Protein AF-A0A2N1PBT3-F1 (afdb_monomer_lite)

pLDDT: mean 85.85, std 14.21, range [45.34, 98.38]

Sequence (215 aa):
MNSDVFMGRFLRSISDGDLFKKVFAIILRVAAIIVALGGLYLWIRLWGTVFDLGGFFAVVGGIIFQIILIITIAMVTHVVWLRAETVAGLPQADFTVIPIASILLKLTGEVYVSLFVPLSIAGGVGIWFGGGNFMYYVTRYVDFLPRLPLDFLRGGGGTFLGGLFFIVGGIVTAFLSLVFFYLLAEILVVTVDIARNLKITREVAEGYKKPGAAV

Foldseek 3Di:
DPPPVPVVVVVVCVQQLLVVLLVLLVVLLVVLVCLLVVLVVVLVVCLVVLVVLDDDLLNVLSVLLSVLSNQLSVQLSVLSNVLSVVSNPDDGDPDSVLLNVLSVLLNQLSNLLSNLQSNLLSLLSSLQRSFQSSLVVVCVVCVVPPDDPVCLCSAPGSDNRRSVSVNVSSNVVSVVSNVVSNVVSVVSVVVVVVVVVVVVVVVVVVVVPDPPPPD

Radius of gyration: 25.13 Å; chains: 1; bounding box: 76×26×77 Å

Secondary structure (DSSP, 8-state):
--THHHHHHHHHHHHTSHHHHHHHHHHHHHHHHHHHHHHHHHHHHHHHHHHHT-SHHHHHHHHHHHHHHHHHHHHHHHHHHHHHHHHHTPPP-S-SHHHHHHHHHHHHHHHHHHHHHHHHHHHHHHHHHHHHHHHHHHHHHHTTS---S-GGGG-SSSSHHHHHHHHHHHHHHHHHHHHHHHHHHHHHHHHHHHHHHHHHHHHHHHHT--S----

Structure (mmCIF,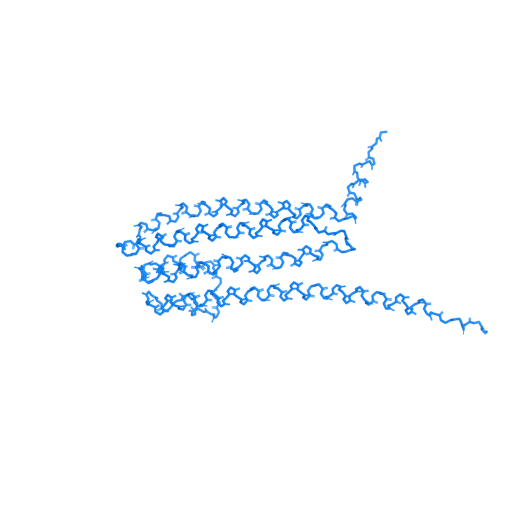 N/CA/C/O backbone):
data_AF-A0A2N1PBT3-F1
#
_entry.id   AF-A0A2N1PBT3-F1
#
loop_
_atom_site.group_PDB
_atom_site.id
_atom_site.type_symbol
_atom_site.label_atom_id
_atom_site.label_alt_id
_atom_site.label_comp_id
_atom_site.label_asym_id
_atom_site.label_entity_id
_atom_site.label_seq_id
_atom_site.pdbx_PDB_ins_code
_atom_site.Cartn_x
_atom_site.Cartn_y
_atom_site.Cartn_z
_atom_site.occupancy
_atom_site.B_iso_or_equiv
_atom_site.auth_seq_id
_atom_site.auth_comp_id
_atom_site.auth_asym_id
_atom_site.auth_atom_id
_atom_site.pdbx_PDB_model_num
ATOM 1 N N . MET A 1 1 ? 3.308 -1.933 51.603 1.00 45.34 1 MET A N 1
ATOM 2 C CA . MET A 1 1 ? 4.112 -2.196 50.388 1.00 45.34 1 MET A CA 1
ATOM 3 C C . MET A 1 1 ? 3.142 -2.325 49.226 1.00 45.34 1 MET A C 1
ATOM 5 O O . MET A 1 1 ? 2.298 -3.203 49.252 1.00 45.34 1 MET A O 1
ATOM 9 N N . ASN A 1 2 ? 3.191 -1.371 48.295 1.00 47.41 2 ASN A N 1
ATOM 10 C CA . ASN A 1 2 ? 2.162 -1.085 47.289 1.00 47.41 2 ASN A CA 1
ATOM 11 C C . ASN A 1 2 ? 2.352 -1.907 45.997 1.00 47.41 2 ASN A C 1
ATOM 13 O O . ASN A 1 2 ? 2.677 -1.340 44.954 1.00 47.41 2 ASN A O 1
ATOM 17 N N . SER A 1 3 ? 2.166 -3.227 46.042 1.00 51.25 3 SER A N 1
ATOM 18 C CA . SER A 1 3 ? 2.174 -4.075 44.833 1.00 51.25 3 SER A CA 1
ATOM 19 C C . SER A 1 3 ? 0.885 -3.972 44.002 1.00 51.25 3 SER A C 1
ATOM 21 O O . SER A 1 3 ? 0.890 -4.306 42.819 1.00 51.25 3 SER A O 1
ATOM 23 N N . ASP A 1 4 ? -0.190 -3.419 44.568 1.00 54.72 4 ASP A N 1
ATOM 24 C CA . ASP A 1 4 ? -1.509 -3.348 43.913 1.00 54.72 4 ASP A CA 1
ATOM 25 C C . ASP A 1 4 ? -1.650 -2.177 42.924 1.00 54.72 4 ASP A C 1
ATOM 27 O O . ASP A 1 4 ? -2.613 -2.090 42.159 1.00 54.72 4 ASP A O 1
ATOM 31 N N . VAL A 1 5 ? -0.674 -1.264 42.891 1.00 62.47 5 VAL A N 1
ATOM 32 C CA . VAL A 1 5 ? -0.769 -0.032 42.091 1.00 62.47 5 VAL A CA 1
ATOM 33 C C . VAL A 1 5 ? -0.458 -0.282 40.614 1.00 62.47 5 VAL A C 1
ATOM 35 O O . VAL A 1 5 ? -1.064 0.352 39.751 1.00 62.47 5 VAL A O 1
ATOM 38 N N . PHE A 1 6 ? 0.453 -1.207 40.297 1.00 68.19 6 PHE A N 1
ATOM 39 C CA . PHE A 1 6 ? 0.827 -1.478 38.906 1.00 68.19 6 PHE A CA 1
ATOM 40 C C . PHE A 1 6 ? -0.257 -2.282 38.184 1.00 68.19 6 PHE A C 1
ATOM 42 O O . PHE A 1 6 ? -0.756 -1.847 37.147 1.00 68.19 6 PHE A O 1
ATOM 49 N N . MET A 1 7 ? -0.688 -3.401 38.775 1.00 72.88 7 MET A N 1
ATOM 50 C CA . MET A 1 7 ? -1.701 -4.270 38.172 1.00 72.88 7 MET A CA 1
ATOM 51 C C . MET A 1 7 ? -3.075 -3.588 38.118 1.00 72.88 7 MET A C 1
ATOM 53 O O . MET A 1 7 ? -3.758 -3.675 37.104 1.00 72.88 7 MET A O 1
ATOM 57 N N . GLY A 1 8 ? -3.449 -2.814 39.147 1.00 71.50 8 GLY A N 1
ATOM 58 C CA . GLY A 1 8 ? -4.693 -2.039 39.149 1.00 71.50 8 GLY A CA 1
ATOM 59 C C . GLY A 1 8 ? -4.728 -0.926 38.093 1.00 71.50 8 GLY A C 1
ATOM 60 O O . GLY A 1 8 ? -5.754 -0.730 37.442 1.00 71.50 8 GLY A O 1
ATOM 61 N N . ARG A 1 9 ? -3.609 -0.219 37.864 1.00 69.81 9 ARG A N 1
ATOM 62 C CA . ARG A 1 9 ? -3.504 0.778 36.780 1.00 69.81 9 ARG A CA 1
ATOM 63 C C . ARG A 1 9 ? -3.483 0.124 35.402 1.00 69.81 9 ARG A C 1
ATOM 65 O O . ARG A 1 9 ? -4.127 0.636 34.494 1.00 69.81 9 ARG A O 1
ATOM 72 N N . PHE A 1 10 ? -2.788 -1.001 35.253 1.00 70.88 10 PHE A N 1
ATOM 73 C CA . PHE A 1 10 ? -2.741 -1.753 34.002 1.00 70.88 10 PHE A CA 1
ATOM 74 C C . PHE A 1 10 ? -4.128 -2.280 33.613 1.00 70.88 10 PHE A C 1
ATOM 76 O O . PHE A 1 10 ? -4.581 -2.034 32.500 1.00 70.88 10 PHE A O 1
ATOM 83 N N . LEU A 1 11 ? -4.851 -2.901 34.551 1.00 72.88 11 LEU A N 1
ATOM 84 C CA . LEU A 1 11 ? -6.206 -3.410 34.323 1.00 72.88 11 LEU A CA 1
ATOM 85 C C . LEU A 1 11 ? -7.212 -2.294 34.011 1.00 72.88 11 LEU A C 1
ATOM 87 O O . LEU A 1 11 ? -8.012 -2.450 33.092 1.00 72.88 11 LEU A O 1
ATOM 91 N N . ARG A 1 12 ? -7.145 -1.146 34.702 1.00 68.50 12 ARG A N 1
ATOM 92 C CA . ARG A 1 12 ? -7.981 0.022 34.362 1.00 68.50 12 ARG A CA 1
ATOM 93 C C . ARG A 1 12 ? -7.659 0.570 32.978 1.00 68.50 12 ARG A C 1
ATOM 95 O O . ARG A 1 12 ? -8.561 0.830 32.204 1.00 68.50 12 ARG A O 1
ATOM 102 N N . SER A 1 13 ? -6.382 0.655 32.622 1.00 64.69 13 SER A N 1
ATOM 103 C CA . SER A 1 13 ? -5.973 1.184 31.320 1.00 64.69 13 SER A CA 1
ATOM 104 C C . SER A 1 13 ? -6.274 0.215 30.154 1.00 64.69 13 SER A C 1
ATOM 106 O O . SER A 1 13 ? -6.456 0.662 29.020 1.00 64.69 13 SER A O 1
ATOM 108 N N . ILE A 1 14 ? -6.401 -1.095 30.427 1.00 71.88 14 ILE A N 1
ATOM 109 C CA . ILE A 1 14 ? -7.009 -2.080 29.509 1.00 71.88 14 ILE A CA 1
ATOM 110 C C . ILE A 1 14 ? -8.523 -1.853 29.405 1.00 71.88 14 ILE A C 1
ATOM 112 O O . ILE A 1 14 ? -9.055 -1.853 28.298 1.00 71.88 14 ILE A O 1
ATOM 116 N N . SER A 1 15 ? -9.201 -1.649 30.539 1.00 69.56 15 SER A N 1
ATOM 117 C CA . SER A 1 15 ? -10.652 -1.431 30.607 1.00 69.56 15 SER A CA 1
ATOM 118 C C . SER A 1 15 ? -11.099 -0.137 29.919 1.00 69.56 15 SER A C 1
ATOM 120 O O . SER A 1 15 ? -12.159 -0.120 29.304 1.00 69.56 15 SER A O 1
ATOM 122 N N . ASP A 1 16 ? -10.290 0.922 29.983 1.00 71.44 16 ASP A N 1
ATOM 123 C CA . ASP A 1 16 ? -10.599 2.239 29.408 1.00 71.44 16 ASP A CA 1
ATOM 124 C C . ASP A 1 16 ? -10.252 2.331 27.908 1.00 71.44 16 ASP A C 1
ATOM 126 O O . ASP A 1 16 ? -10.480 3.356 27.265 1.00 71.44 16 ASP A O 1
ATOM 130 N N . GLY A 1 17 ? -9.646 1.286 27.327 1.00 77.69 17 GLY A N 1
ATOM 131 C CA . GLY A 1 17 ? -9.277 1.239 25.906 1.00 77.69 17 GLY A CA 1
ATOM 132 C C . GLY A 1 17 ? -8.105 2.144 25.495 1.00 77.69 17 GLY A C 1
ATOM 133 O O . GLY A 1 17 ? -7.562 2.007 24.394 1.00 77.69 17 GLY A O 1
ATOM 134 N N . ASP A 1 18 ? -7.651 3.042 26.369 1.00 82.81 18 ASP A N 1
ATOM 135 C CA . ASP A 1 18 ? -6.553 3.971 26.086 1.00 82.81 18 ASP A CA 1
ATOM 136 C C . ASP A 1 18 ? -5.222 3.254 25.799 1.00 82.81 18 ASP A C 1
ATOM 138 O O . ASP A 1 18 ? -4.474 3.694 24.916 1.00 82.81 18 ASP A O 1
ATOM 142 N N . LEU A 1 19 ? -4.942 2.112 26.450 1.00 84.62 19 LEU A N 1
ATOM 143 C CA . LEU A 1 19 ? -3.767 1.300 26.099 1.00 84.62 19 LEU A CA 1
ATOM 144 C C . LEU A 1 19 ? -3.841 0.775 24.672 1.00 84.62 19 LEU A C 1
ATOM 146 O O . LEU A 1 19 ? -2.842 0.841 23.958 1.00 84.62 19 LEU A O 1
ATOM 150 N N . PHE A 1 20 ? -5.003 0.284 24.237 1.00 86.62 20 PHE A N 1
ATOM 151 C CA . PHE A 1 20 ? -5.156 -0.267 22.893 1.00 86.62 20 PHE A CA 1
ATOM 152 C C . PHE A 1 20 ? -4.886 0.800 21.834 1.00 86.62 20 PHE A C 1
ATOM 154 O O . PHE A 1 20 ? -4.046 0.585 20.961 1.00 86.62 20 PHE A O 1
ATOM 161 N N . LYS A 1 21 ? -5.502 1.983 21.955 1.00 90.31 21 LYS A N 1
ATOM 162 C CA . LYS A 1 21 ? -5.259 3.106 21.031 1.00 90.31 21 LYS A CA 1
ATOM 163 C C . LYS A 1 21 ? -3.774 3.459 20.955 1.00 90.31 21 LYS A C 1
ATOM 165 O O . LYS A 1 21 ? -3.215 3.573 19.865 1.00 90.31 21 LYS A O 1
ATOM 170 N N . LYS A 1 22 ? -3.112 3.576 22.111 1.00 90.50 22 LYS A N 1
ATOM 171 C CA . LYS A 1 22 ? -1.694 3.944 22.184 1.00 90.50 22 LYS A CA 1
ATOM 172 C C . LYS A 1 22 ? -0.784 2.881 21.570 1.00 90.50 22 LYS A C 1
ATOM 174 O O . LYS A 1 22 ? 0.114 3.225 20.807 1.00 90.50 22 LYS A O 1
ATOM 179 N N . VAL A 1 23 ? -1.022 1.605 21.872 1.00 92.25 23 VAL A N 1
ATOM 180 C CA . VAL A 1 23 ? -0.236 0.487 21.332 1.00 92.25 23 VAL A CA 1
ATOM 181 C C . VAL A 1 23 ? -0.400 0.396 19.816 1.00 92.25 23 VAL A C 1
ATOM 183 O O . VAL A 1 23 ? 0.605 0.369 19.109 1.00 92.25 23 VAL A O 1
ATOM 186 N N . PHE A 1 24 ? -1.630 0.435 19.294 1.00 93.31 24 PHE A N 1
ATOM 187 C CA . PHE A 1 24 ? -1.867 0.388 17.847 1.00 93.31 24 PHE A CA 1
ATOM 188 C C . PHE A 1 24 ? -1.287 1.606 17.117 1.00 93.31 24 PHE A C 1
ATOM 190 O O . PHE A 1 24 ? -0.671 1.443 16.064 1.00 93.31 24 PHE A O 1
ATOM 197 N N . ALA A 1 25 ? -1.398 2.809 17.687 1.00 95.12 25 ALA A N 1
ATOM 198 C CA . ALA A 1 25 ? -0.764 3.998 17.122 1.00 95.12 25 ALA A CA 1
ATOM 199 C C . ALA A 1 25 ? 0.771 3.871 17.073 1.00 95.12 25 ALA A C 1
ATOM 201 O O . ALA A 1 25 ? 1.387 4.244 16.076 1.00 95.12 25 ALA A O 1
ATOM 202 N N . ILE A 1 26 ? 1.402 3.313 18.115 1.00 96.94 26 ILE A N 1
ATOM 203 C CA . ILE A 1 26 ? 2.851 3.051 18.124 1.00 96.94 26 ILE A CA 1
ATOM 204 C C . ILE A 1 26 ? 3.220 2.019 17.055 1.00 96.94 26 ILE A C 1
ATOM 206 O O . ILE A 1 26 ? 4.155 2.261 16.294 1.00 96.94 26 ILE A O 1
ATOM 210 N N . ILE A 1 27 ? 2.480 0.911 16.956 1.00 96.75 27 ILE A N 1
ATOM 211 C CA . ILE A 1 27 ? 2.714 -0.123 15.937 1.00 96.75 27 ILE A CA 1
ATOM 212 C C . ILE A 1 27 ? 2.645 0.487 14.532 1.00 96.75 27 ILE A C 1
ATOM 214 O O . ILE A 1 27 ? 3.546 0.255 13.731 1.00 96.75 27 ILE A O 1
ATOM 218 N N . LEU A 1 28 ? 1.635 1.314 14.245 1.00 97.19 28 LEU A N 1
ATOM 219 C CA . LEU A 1 28 ? 1.501 1.979 12.946 1.00 97.19 28 LEU A CA 1
ATOM 220 C C . LEU A 1 28 ? 2.639 2.971 12.669 1.00 97.19 28 LEU A C 1
ATOM 222 O O . LEU A 1 28 ? 3.156 3.002 11.556 1.00 97.19 28 LEU A O 1
ATOM 226 N N . ARG A 1 29 ? 3.096 3.739 13.666 1.00 97.88 29 ARG A N 1
ATOM 227 C CA . ARG A 1 29 ? 4.268 4.625 13.508 1.00 97.88 29 ARG A CA 1
ATOM 228 C C . ARG A 1 29 ? 5.541 3.841 13.210 1.00 97.88 29 ARG A C 1
ATOM 230 O O . ARG A 1 29 ? 6.297 4.220 12.320 1.00 97.88 29 ARG A O 1
ATOM 237 N N . VAL A 1 30 ? 5.767 2.738 13.925 1.00 98.06 30 VAL A N 1
ATOM 238 C CA . VAL A 1 30 ? 6.905 1.844 13.670 1.00 98.06 30 VAL A CA 1
ATOM 239 C C . VAL A 1 30 ? 6.798 1.241 12.269 1.00 98.06 30 VAL A C 1
ATOM 241 O O . VAL A 1 30 ? 7.784 1.243 11.537 1.00 98.06 30 VAL A O 1
ATOM 244 N N . ALA A 1 31 ? 5.606 0.804 11.856 1.00 96.94 31 ALA A N 1
ATOM 245 C CA . ALA A 1 31 ? 5.365 0.307 10.506 1.00 96.94 31 ALA A CA 1
ATOM 246 C C . ALA A 1 31 ? 5.674 1.372 9.440 1.00 96.94 31 ALA A C 1
ATOM 248 O O . ALA A 1 31 ? 6.360 1.061 8.471 1.00 96.94 31 ALA A O 1
ATOM 249 N N . ALA A 1 32 ? 5.260 2.629 9.635 1.00 97.62 32 ALA A N 1
ATOM 250 C CA . ALA A 1 32 ? 5.586 3.728 8.724 1.00 97.62 32 ALA A CA 1
ATOM 251 C C . ALA A 1 32 ? 7.105 3.945 8.601 1.00 97.62 32 ALA A C 1
ATOM 253 O O . ALA A 1 32 ? 7.618 4.079 7.493 1.00 97.62 32 ALA A O 1
ATOM 254 N N . ILE A 1 33 ? 7.840 3.915 9.719 1.00 98.31 33 ILE A N 1
ATOM 255 C CA . ILE A 1 33 ? 9.309 4.036 9.716 1.00 98.31 33 ILE A CA 1
ATOM 256 C C . ILE A 1 33 ? 9.951 2.863 8.963 1.00 98.31 33 ILE A C 1
ATOM 258 O O . ILE A 1 33 ? 10.840 3.075 8.139 1.00 98.31 33 ILE A O 1
ATOM 262 N N . ILE A 1 34 ? 9.491 1.632 9.207 1.00 98.19 34 ILE A N 1
ATOM 263 C CA . ILE A 1 34 ? 9.985 0.436 8.508 1.00 98.19 34 ILE A CA 1
ATOM 264 C C . ILE A 1 34 ? 9.715 0.541 7.005 1.00 98.19 34 ILE A C 1
ATOM 266 O O . ILE A 1 34 ? 10.608 0.251 6.212 1.00 98.19 34 ILE A O 1
ATOM 270 N N . VAL A 1 35 ? 8.521 0.982 6.604 1.00 96.38 35 VAL A N 1
ATOM 271 C CA . VAL A 1 35 ? 8.166 1.191 5.193 1.00 96.38 35 VAL A CA 1
ATOM 272 C C . VAL A 1 35 ? 9.053 2.259 4.556 1.00 96.38 35 VAL A C 1
ATOM 274 O O . VAL A 1 35 ? 9.546 2.042 3.451 1.00 96.38 35 VAL A O 1
ATOM 277 N N . ALA A 1 36 ? 9.323 3.367 5.248 1.00 98.12 36 ALA A N 1
ATOM 278 C CA . ALA A 1 36 ? 10.200 4.420 4.745 1.00 98.12 36 ALA A CA 1
ATOM 279 C C . ALA A 1 36 ? 11.638 3.920 4.540 1.00 98.12 36 ALA A C 1
ATOM 281 O O . ALA A 1 36 ? 12.209 4.092 3.463 1.00 98.12 36 ALA A O 1
ATOM 282 N N . LEU A 1 37 ? 12.217 3.261 5.551 1.00 98.25 37 LEU A N 1
ATOM 283 C CA . LEU A 1 37 ? 13.585 2.738 5.490 1.00 98.25 37 LEU A CA 1
ATOM 284 C C . LEU A 1 37 ? 13.717 1.594 4.477 1.00 98.25 37 LEU A C 1
ATOM 286 O O . LEU A 1 37 ? 14.651 1.582 3.675 1.00 98.25 37 LEU A O 1
ATOM 290 N N . GLY A 1 38 ? 12.773 0.652 4.483 1.00 96.19 38 GLY A N 1
ATOM 291 C CA . GLY A 1 38 ? 12.731 -0.462 3.536 1.00 96.19 38 GLY A CA 1
ATOM 292 C C . GLY A 1 38 ? 12.508 0.009 2.099 1.00 96.19 38 GLY A C 1
ATOM 293 O O . GLY A 1 38 ? 13.177 -0.470 1.183 1.00 96.19 38 GLY A O 1
ATOM 294 N N . GLY A 1 39 ? 11.631 0.995 1.905 1.00 95.31 39 GLY A N 1
ATOM 295 C CA . GLY A 1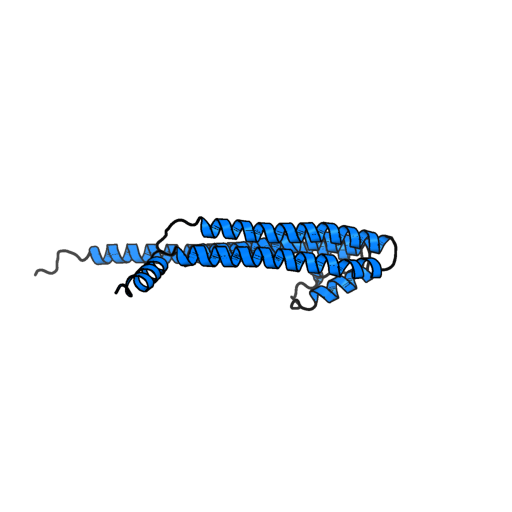 39 ? 11.404 1.650 0.621 1.00 95.31 39 GLY A CA 1
ATOM 296 C C . GLY A 1 39 ? 12.654 2.364 0.117 1.00 95.31 39 GLY A C 1
ATOM 297 O O . GLY A 1 39 ? 13.039 2.171 -1.033 1.00 95.31 39 GLY A O 1
ATOM 298 N N . LEU A 1 40 ? 13.342 3.122 0.974 1.00 97.69 40 LEU A N 1
ATOM 299 C CA . LEU A 1 40 ? 14.586 3.801 0.608 1.00 97.69 40 LEU A CA 1
ATOM 300 C C . LEU A 1 40 ? 15.696 2.806 0.242 1.00 97.69 40 LEU A C 1
ATOM 302 O O . LEU A 1 40 ? 16.387 2.994 -0.758 1.00 97.69 40 LEU A O 1
ATOM 306 N N . TYR A 1 41 ? 15.835 1.720 1.005 1.00 96.75 41 TYR A N 1
ATOM 307 C CA . TYR A 1 41 ? 16.756 0.633 0.672 1.00 96.75 41 TYR A CA 1
ATOM 308 C C . TYR A 1 41 ? 16.444 0.026 -0.706 1.00 96.75 41 TYR A C 1
ATOM 310 O O . TYR A 1 41 ? 17.351 -0.152 -1.523 1.00 96.75 41 TYR A O 1
ATOM 318 N N . LEU A 1 42 ? 15.165 -0.251 -0.990 1.00 92.62 42 LEU A N 1
ATOM 319 C CA . LEU A 1 42 ? 14.725 -0.766 -2.287 1.00 92.62 42 LEU A CA 1
ATOM 320 C C . LEU A 1 42 ? 15.022 0.228 -3.419 1.00 92.62 42 LEU A C 1
ATOM 322 O O . LEU A 1 42 ? 15.548 -0.173 -4.454 1.00 92.62 42 LEU A O 1
ATOM 326 N N . TRP A 1 43 ? 14.734 1.512 -3.209 1.00 95.56 43 TRP A N 1
ATOM 327 C CA . TRP A 1 43 ? 15.000 2.586 -4.165 1.00 95.56 43 TRP A CA 1
ATOM 328 C C . TRP A 1 43 ? 16.489 2.660 -4.533 1.00 95.56 43 TRP A C 1
ATOM 330 O O . TRP A 1 43 ? 16.830 2.613 -5.714 1.00 95.56 43 TRP A O 1
ATOM 340 N N . ILE A 1 44 ? 17.388 2.648 -3.538 1.00 96.50 44 ILE A N 1
ATOM 341 C CA . ILE A 1 44 ? 18.845 2.616 -3.764 1.00 96.50 44 ILE A CA 1
ATOM 342 C C . ILE A 1 44 ? 19.241 1.367 -4.559 1.00 96.50 44 ILE A C 1
ATOM 344 O O . ILE A 1 44 ? 19.990 1.456 -5.532 1.00 96.50 44 ILE A O 1
ATOM 348 N N . ARG A 1 45 ? 18.724 0.196 -4.172 1.00 94.06 45 ARG A N 1
ATOM 349 C CA . ARG A 1 45 ? 19.072 -1.081 -4.808 1.00 94.06 45 ARG A CA 1
ATOM 350 C C . ARG A 1 45 ? 18.648 -1.144 -6.278 1.00 94.06 45 ARG A C 1
ATOM 352 O O . ARG A 1 45 ? 19.363 -1.727 -7.090 1.00 94.06 45 ARG A O 1
ATOM 359 N N . LEU A 1 46 ? 17.504 -0.559 -6.623 1.00 92.06 46 LEU A N 1
ATOM 360 C CA . LEU A 1 46 ? 16.950 -0.617 -7.977 1.00 92.06 46 LEU A CA 1
ATOM 361 C C . LEU A 1 46 ? 17.696 0.269 -8.987 1.00 92.06 46 LEU A C 1
ATOM 363 O O . LEU A 1 46 ? 17.510 0.085 -10.188 1.00 92.06 46 LEU A O 1
ATOM 367 N N . TRP A 1 47 ? 18.571 1.182 -8.551 1.00 94.44 47 TRP A N 1
ATOM 368 C CA . TRP A 1 47 ? 19.424 1.940 -9.476 1.00 94.44 47 TRP A CA 1
ATOM 369 C C . TRP A 1 47 ? 20.358 1.045 -10.293 1.00 94.44 47 TRP A C 1
ATOM 371 O O . TRP A 1 47 ? 20.560 1.317 -11.473 1.00 94.44 47 TRP A O 1
ATOM 381 N N . GLY A 1 48 ? 20.862 -0.053 -9.714 1.00 91.94 48 GLY A N 1
ATOM 382 C CA . GLY A 1 48 ? 21.654 -1.034 -10.467 1.00 91.94 48 GLY A CA 1
ATOM 383 C C . GLY A 1 48 ? 20.869 -1.591 -11.656 1.00 91.94 48 GLY A C 1
ATOM 384 O O . GLY A 1 48 ? 21.337 -1.557 -12.787 1.00 91.94 48 GLY A O 1
ATOM 385 N N . THR A 1 49 ? 19.607 -1.962 -11.422 1.00 90.06 49 THR A N 1
ATOM 386 C CA . THR A 1 49 ? 18.705 -2.436 -12.478 1.00 90.06 49 THR A CA 1
ATOM 387 C C . THR A 1 49 ? 18.468 -1.389 -13.562 1.00 90.06 49 THR A C 1
ATOM 389 O O . THR A 1 49 ? 18.425 -1.742 -14.733 1.00 90.06 49 THR A O 1
ATOM 392 N N . VAL A 1 50 ? 18.333 -0.109 -13.199 1.00 91.75 50 VAL A N 1
ATOM 393 C CA . VAL A 1 50 ? 18.111 0.975 -14.172 1.00 91.75 50 VAL A CA 1
ATOM 394 C C . VAL A 1 50 ? 19.278 1.099 -15.148 1.00 91.75 50 VAL A C 1
ATOM 396 O O . VAL A 1 50 ? 19.048 1.258 -16.346 1.00 91.75 50 VAL A O 1
ATOM 399 N N . PHE A 1 51 ? 20.516 1.005 -14.661 1.00 91.25 51 PHE A N 1
ATOM 400 C CA . PHE A 1 51 ? 21.699 1.084 -15.519 1.00 91.25 51 PHE A CA 1
ATOM 401 C C . PHE A 1 51 ? 21.933 -0.201 -16.329 1.00 91.25 51 PHE A C 1
ATOM 403 O O . PHE A 1 51 ? 22.450 -0.124 -17.443 1.00 91.25 51 PHE A O 1
ATOM 410 N N . ASP A 1 52 ? 21.463 -1.347 -15.831 1.00 90.75 52 ASP A N 1
ATOM 411 C CA . ASP A 1 52 ? 21.543 -2.642 -16.520 1.00 90.75 52 ASP A CA 1
ATOM 412 C C . ASP A 1 52 ? 20.509 -2.815 -17.651 1.00 90.75 52 ASP A C 1
ATOM 414 O O . ASP A 1 52 ? 20.635 -3.737 -18.457 1.00 90.75 52 ASP A O 1
ATOM 418 N N . LEU A 1 53 ? 19.490 -1.946 -17.754 1.00 87.00 53 LEU A N 1
ATOM 419 C CA . LEU A 1 53 ? 18.416 -2.068 -18.758 1.00 87.00 53 LEU A CA 1
ATOM 420 C C . LEU A 1 53 ? 18.916 -2.051 -20.213 1.00 87.00 53 LEU A C 1
ATOM 422 O O . LEU A 1 53 ? 18.259 -2.623 -21.088 1.00 87.00 53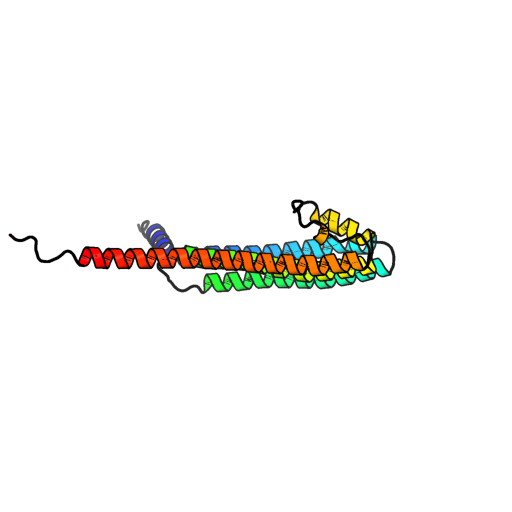 LEU A O 1
ATOM 426 N N . GLY A 1 54 ? 20.061 -1.407 -20.460 1.00 83.50 54 GLY A N 1
ATOM 427 C CA . GLY A 1 54 ? 20.675 -1.283 -21.779 1.00 83.50 54 GLY A CA 1
ATOM 428 C C . GLY A 1 54 ? 19.913 -0.335 -22.714 1.00 83.50 54 GLY A C 1
ATOM 429 O O . GLY A 1 54 ? 18.722 -0.484 -22.970 1.00 83.50 54 GLY A O 1
ATOM 430 N N . GLY A 1 55 ? 20.623 0.642 -23.280 1.00 89.44 55 GLY A N 1
ATOM 431 C CA . GLY A 1 55 ? 20.059 1.605 -24.228 1.00 89.44 55 GLY A CA 1
ATOM 432 C C . GLY A 1 55 ? 19.530 2.886 -23.576 1.00 89.44 55 GLY A C 1
ATOM 433 O O . GLY A 1 55 ? 18.947 2.881 -22.495 1.00 89.44 55 GLY A O 1
ATOM 434 N N . PHE A 1 56 ? 19.736 4.010 -24.269 1.00 91.62 56 PHE A N 1
ATOM 435 C CA . PHE A 1 56 ? 19.440 5.350 -23.754 1.00 91.62 56 PHE A CA 1
ATOM 436 C C . PHE A 1 56 ? 17.980 5.511 -23.305 1.00 91.62 56 PHE A C 1
ATOM 438 O O . PHE A 1 56 ? 17.724 5.937 -22.182 1.00 91.62 56 PHE A O 1
ATOM 445 N N . PHE A 1 57 ? 17.019 5.118 -24.148 1.00 91.31 57 PHE A N 1
ATOM 446 C CA . PHE A 1 57 ? 15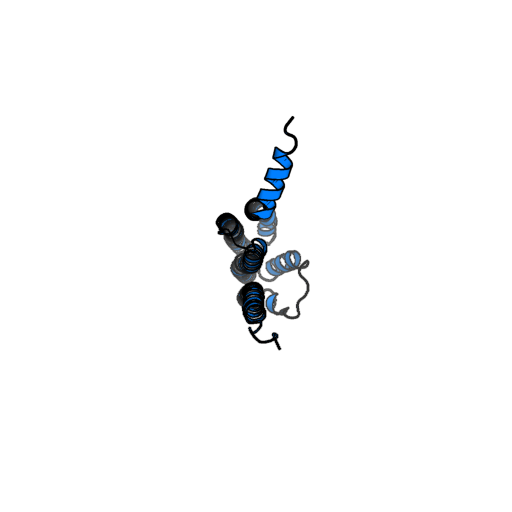.595 5.255 -23.830 1.00 91.31 57 PHE A CA 1
ATOM 447 C C . PHE A 1 57 ? 15.179 4.399 -22.630 1.00 91.31 57 PHE A C 1
ATOM 449 O O . PHE A 1 57 ? 14.459 4.891 -21.766 1.00 91.31 57 PHE A O 1
ATOM 456 N N . ALA A 1 58 ? 15.688 3.171 -22.508 1.00 90.81 58 ALA A N 1
ATOM 457 C CA . ALA A 1 58 ? 15.362 2.303 -21.381 1.00 90.81 58 ALA A CA 1
ATOM 458 C C . ALA A 1 58 ? 15.857 2.887 -20.047 1.00 90.81 58 ALA A C 1
ATOM 460 O O . ALA A 1 58 ? 15.117 2.882 -19.063 1.00 90.81 58 ALA A O 1
ATOM 461 N N . VAL A 1 59 ? 17.060 3.474 -20.034 1.00 93.56 59 VAL A N 1
ATOM 462 C CA . VAL A 1 59 ? 17.600 4.182 -18.861 1.00 93.56 59 VAL A CA 1
ATOM 463 C C . VAL A 1 59 ? 16.735 5.394 -18.504 1.00 93.56 59 VAL A C 1
ATOM 465 O O . VAL A 1 59 ? 16.410 5.578 -17.334 1.00 93.56 59 VAL A O 1
ATOM 468 N N . VAL A 1 60 ? 16.297 6.186 -19.491 1.00 94.69 60 VAL A N 1
ATOM 469 C CA . VAL A 1 60 ? 15.371 7.312 -19.260 1.00 94.69 60 VAL A CA 1
ATOM 470 C C . VAL A 1 60 ? 14.063 6.826 -18.624 1.00 94.69 60 VAL A C 1
ATOM 472 O O . VAL A 1 60 ? 13.624 7.394 -17.623 1.00 94.69 60 VAL A O 1
ATOM 475 N N . GLY A 1 61 ? 13.476 5.741 -19.138 1.00 92.75 61 GLY A N 1
ATOM 476 C CA . GLY A 1 61 ? 12.291 5.112 -18.545 1.00 92.75 61 GLY A CA 1
ATOM 477 C C . GLY A 1 61 ? 12.525 4.647 -17.104 1.00 92.75 61 GLY A C 1
ATOM 478 O O . GLY A 1 61 ? 11.696 4.893 -16.228 1.00 92.75 61 GLY A O 1
ATOM 479 N N . GLY A 1 62 ? 13.684 4.044 -16.833 1.00 93.56 62 GLY A N 1
ATOM 480 C CA . GLY A 1 62 ? 14.093 3.640 -15.490 1.00 93.56 62 GLY A CA 1
ATOM 481 C C . GLY A 1 62 ? 14.272 4.818 -14.525 1.00 93.56 62 GLY A C 1
ATOM 482 O O . GLY A 1 62 ? 13.843 4.728 -13.377 1.00 93.56 62 GLY A O 1
ATOM 483 N N . ILE A 1 63 ? 14.821 5.949 -14.976 1.00 96.00 63 ILE A N 1
ATOM 484 C CA . ILE A 1 63 ? 14.941 7.172 -14.162 1.00 96.00 63 ILE A CA 1
ATOM 485 C C . ILE A 1 63 ? 13.556 7.726 -13.808 1.00 96.00 63 ILE A C 1
ATOM 487 O O . ILE A 1 63 ? 13.304 8.047 -12.645 1.00 96.00 63 ILE A O 1
ATOM 491 N N . ILE A 1 64 ? 12.639 7.801 -14.779 1.00 95.81 64 ILE A N 1
ATOM 492 C CA . ILE A 1 64 ? 11.254 8.233 -14.528 1.00 95.81 64 ILE A CA 1
ATOM 493 C C . ILE A 1 64 ? 10.596 7.305 -13.499 1.00 95.81 64 ILE A C 1
ATOM 495 O O . ILE A 1 64 ? 9.965 7.779 -12.550 1.00 95.81 64 ILE A O 1
ATOM 499 N N . PHE A 1 65 ? 10.804 5.993 -13.635 1.00 94.50 65 PHE A N 1
ATOM 500 C CA . PHE A 1 65 ? 10.327 5.016 -12.663 1.00 94.50 65 PHE A CA 1
ATOM 501 C C . PHE A 1 65 ? 10.892 5.271 -11.257 1.00 94.50 65 PHE A C 1
ATOM 503 O O . PHE A 1 65 ? 10.125 5.270 -10.299 1.00 94.50 65 PHE A O 1
ATOM 510 N N . GLN A 1 66 ? 12.191 5.558 -11.114 1.00 96.31 66 GLN A N 1
ATOM 511 C CA . GLN A 1 66 ? 12.813 5.855 -9.813 1.00 96.31 66 GLN A CA 1
ATOM 512 C C . GLN A 1 66 ? 12.235 7.104 -9.140 1.00 96.31 66 GLN A C 1
ATOM 514 O O . GLN A 1 66 ? 12.057 7.121 -7.919 1.00 96.31 66 GLN A O 1
ATOM 519 N N . ILE A 1 67 ? 11.926 8.145 -9.918 1.00 98.06 67 ILE A N 1
ATOM 520 C CA . ILE A 1 67 ? 11.304 9.372 -9.401 1.00 98.06 67 ILE A CA 1
ATOM 521 C C . ILE A 1 67 ? 9.888 9.072 -8.896 1.00 98.06 67 ILE A C 1
ATOM 523 O O . ILE A 1 67 ? 9.512 9.483 -7.798 1.00 98.06 67 ILE A O 1
ATOM 527 N N . ILE A 1 68 ? 9.099 8.314 -9.655 1.00 97.12 68 ILE A N 1
ATOM 528 C CA . ILE A 1 68 ? 7.745 7.951 -9.223 1.00 97.12 68 ILE A CA 1
ATOM 529 C C . ILE A 1 68 ? 7.787 6.969 -8.041 1.00 97.12 68 ILE A C 1
ATOM 531 O O . ILE A 1 68 ? 6.953 7.052 -7.138 1.00 97.12 68 ILE A O 1
ATOM 535 N N . LEU A 1 69 ? 8.779 6.078 -7.985 1.00 95.38 69 LEU A N 1
ATOM 536 C CA . LEU A 1 69 ? 8.963 5.142 -6.879 1.00 95.38 69 LEU A CA 1
ATOM 537 C C . LEU A 1 69 ? 9.232 5.871 -5.557 1.00 95.38 69 LEU A C 1
ATOM 539 O O . LEU A 1 69 ? 8.615 5.526 -4.550 1.00 95.38 69 LEU A O 1
ATOM 543 N N . ILE A 1 70 ? 10.093 6.896 -5.534 1.00 97.88 70 ILE A N 1
ATOM 544 C CA . ILE A 1 70 ? 10.339 7.643 -4.288 1.00 97.88 70 ILE A CA 1
ATOM 545 C C . ILE A 1 70 ? 9.091 8.411 -3.828 1.00 97.88 70 ILE A C 1
ATOM 547 O O . ILE A 1 70 ? 8.791 8.433 -2.633 1.00 97.88 70 ILE A O 1
ATOM 551 N N . ILE A 1 71 ? 8.305 8.950 -4.767 1.00 98.25 71 ILE A N 1
ATOM 552 C CA . ILE A 1 71 ? 7.001 9.565 -4.470 1.00 98.25 71 ILE A CA 1
ATOM 553 C C . ILE A 1 71 ? 6.043 8.520 -3.884 1.00 98.25 71 ILE A C 1
ATOM 555 O O . ILE A 1 71 ? 5.395 8.777 -2.874 1.00 98.25 71 ILE A O 1
ATOM 559 N N . THR A 1 72 ? 6.002 7.320 -4.463 1.00 96.75 72 THR A N 1
ATOM 560 C CA . THR A 1 72 ? 5.188 6.194 -3.980 1.00 96.75 72 THR A CA 1
ATOM 561 C C . THR A 1 72 ? 5.546 5.827 -2.540 1.00 96.75 72 THR A C 1
ATOM 563 O O . THR A 1 72 ? 4.665 5.709 -1.689 1.00 96.75 72 THR A O 1
ATOM 566 N N . ILE A 1 73 ? 6.842 5.693 -2.237 1.00 97.50 73 ILE A N 1
ATOM 567 C CA . ILE A 1 73 ? 7.330 5.388 -0.884 1.00 97.50 73 ILE A CA 1
ATOM 568 C C . ILE A 1 73 ? 6.879 6.472 0.103 1.00 97.50 73 ILE A C 1
ATOM 570 O O . ILE A 1 73 ? 6.388 6.149 1.190 1.00 97.50 73 ILE A O 1
ATOM 574 N N . ALA A 1 74 ? 6.993 7.747 -0.280 1.00 98.38 74 ALA A N 1
ATOM 575 C CA . ALA A 1 74 ? 6.535 8.866 0.537 1.00 98.38 74 ALA A CA 1
ATOM 576 C C . ALA A 1 74 ? 5.014 8.828 0.767 1.00 98.38 74 ALA A C 1
ATOM 578 O O . ALA A 1 74 ? 4.574 8.979 1.906 1.00 98.38 74 ALA A O 1
ATOM 579 N N . MET A 1 75 ? 4.216 8.558 -0.273 1.00 98.38 75 MET A N 1
ATOM 580 C CA . MET A 1 75 ? 2.755 8.445 -0.172 1.00 98.38 75 MET A CA 1
ATOM 581 C C . MET A 1 75 ? 2.332 7.333 0.792 1.00 98.38 75 MET A C 1
ATOM 583 O O . MET A 1 75 ? 1.555 7.588 1.711 1.00 98.38 75 MET A O 1
ATOM 587 N N . VAL A 1 76 ? 2.870 6.119 0.630 1.00 97.94 76 VAL A N 1
ATOM 588 C CA . VAL A 1 76 ? 2.529 4.977 1.497 1.00 97.94 76 VAL A CA 1
ATOM 589 C C . VAL A 1 76 ? 2.936 5.259 2.945 1.00 97.94 76 VAL A C 1
ATOM 591 O O . VAL A 1 76 ? 2.140 5.059 3.861 1.00 97.94 76 VAL A O 1
ATOM 594 N N . THR A 1 77 ? 4.148 5.782 3.157 1.00 98.38 77 THR A N 1
ATOM 595 C CA . THR A 1 77 ? 4.629 6.170 4.493 1.00 98.38 77 THR A CA 1
ATOM 596 C C . THR A 1 77 ? 3.691 7.190 5.137 1.00 98.38 77 THR A C 1
ATOM 598 O O . THR A 1 77 ? 3.306 7.038 6.297 1.00 98.38 77 THR A O 1
ATOM 601 N N . HIS A 1 78 ? 3.293 8.213 4.379 1.00 98.25 78 HIS A N 1
ATOM 602 C CA . HIS A 1 78 ? 2.448 9.292 4.872 1.00 98.25 78 HIS A CA 1
ATOM 603 C C . HIS A 1 78 ? 1.041 8.810 5.242 1.00 98.25 78 HIS A C 1
ATOM 605 O O . HIS A 1 78 ? 0.534 9.171 6.302 1.00 98.25 78 HIS A O 1
ATOM 611 N N . VAL A 1 79 ? 0.435 7.941 4.430 1.00 98.19 79 VAL A N 1
ATOM 612 C CA . VAL A 1 79 ? -0.885 7.359 4.720 1.00 98.19 79 VAL A CA 1
ATOM 613 C C . VAL A 1 79 ? -0.858 6.526 6.005 1.00 98.19 79 VAL A C 1
ATOM 615 O O . VAL A 1 79 ? -1.714 6.707 6.874 1.00 98.19 79 VAL A O 1
ATOM 618 N N . VAL A 1 80 ? 0.149 5.661 6.180 1.00 98.00 80 VAL A N 1
ATOM 619 C CA . VAL A 1 80 ? 0.295 4.862 7.413 1.00 98.00 80 VAL A CA 1
ATOM 620 C C . VAL A 1 80 ? 0.483 5.775 8.629 1.00 98.00 80 VAL A C 1
ATOM 622 O O . VAL A 1 80 ? -0.133 5.551 9.675 1.00 98.00 80 VAL A O 1
ATOM 625 N N . TRP A 1 81 ? 1.281 6.836 8.487 1.00 98.00 81 TRP A N 1
ATOM 626 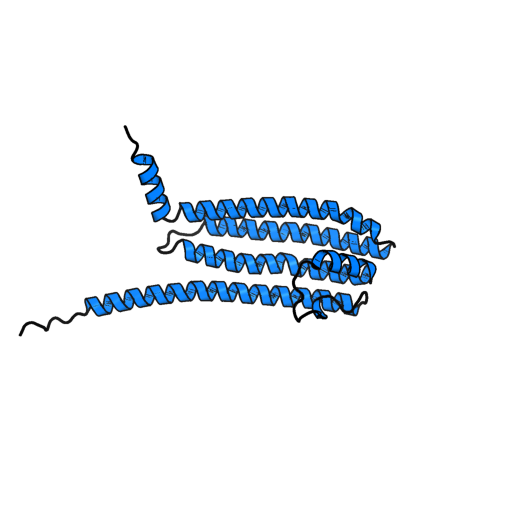C CA . TRP A 1 81 ? 1.504 7.816 9.548 1.00 98.00 81 TRP A CA 1
ATOM 627 C C . TRP A 1 81 ? 0.219 8.560 9.943 1.00 98.00 81 TRP A C 1
ATOM 629 O O . TRP A 1 81 ? -0.122 8.619 11.126 1.00 98.00 81 TRP A O 1
ATOM 639 N N . LEU A 1 82 ? -0.544 9.055 8.964 1.00 97.88 82 LEU A N 1
ATOM 640 C CA . LEU A 1 82 ? -1.812 9.759 9.185 1.00 97.88 82 LEU A CA 1
ATOM 641 C C . LEU A 1 82 ? -2.837 8.871 9.909 1.00 97.88 82 LEU A C 1
ATOM 643 O O . LEU A 1 82 ? -3.552 9.313 10.816 1.00 97.88 82 LEU A O 1
ATOM 647 N N . ARG A 1 83 ? -2.894 7.582 9.554 1.00 96.88 83 ARG A N 1
ATOM 648 C CA . ARG A 1 83 ? -3.772 6.623 10.238 1.00 96.88 83 ARG A CA 1
ATOM 649 C C . ARG A 1 83 ? -3.313 6.313 11.657 1.00 96.88 83 ARG A C 1
ATOM 651 O O . ARG A 1 83 ? -4.168 6.133 12.522 1.00 96.88 83 ARG A O 1
ATOM 658 N N . ALA A 1 84 ? -2.013 6.349 11.941 1.00 96.19 84 ALA A N 1
ATOM 659 C CA . ALA A 1 84 ? -1.517 6.242 13.311 1.00 96.19 84 ALA A CA 1
ATOM 660 C C . ALA A 1 84 ? -2.013 7.395 14.201 1.00 96.19 84 ALA A C 1
ATOM 662 O O . ALA A 1 84 ? -2.412 7.169 15.345 1.00 96.19 84 ALA A O 1
ATOM 663 N N . GLU A 1 85 ? -2.026 8.623 13.677 1.00 95.38 85 GLU A N 1
ATOM 664 C CA . GLU A 1 85 ? -2.570 9.795 14.378 1.00 95.38 85 GLU A CA 1
ATOM 665 C C . GLU A 1 85 ? -4.087 9.699 14.552 1.00 95.38 85 GLU A C 1
ATOM 667 O O . GLU A 1 85 ? -4.598 9.963 15.640 1.00 95.38 85 GLU A O 1
ATOM 672 N N . THR A 1 86 ? -4.793 9.216 13.525 1.00 95.75 86 THR A N 1
ATOM 673 C CA . THR A 1 86 ? -6.242 8.970 13.599 1.00 95.75 86 THR A CA 1
ATOM 674 C C . THR A 1 86 ? -6.581 7.981 14.720 1.00 95.75 86 THR A C 1
ATOM 676 O O . THR A 1 86 ? -7.490 8.233 15.506 1.00 95.75 86 THR A O 1
ATOM 679 N N . VAL A 1 87 ? -5.833 6.876 14.838 1.00 94.38 87 VAL A N 1
ATOM 680 C CA . VAL A 1 87 ? -6.024 5.878 15.907 1.00 94.38 87 VAL A CA 1
ATOM 681 C C . VAL A 1 87 ? -5.727 6.468 17.288 1.00 94.38 87 VAL A C 1
ATOM 683 O O . VAL A 1 87 ? -6.463 6.205 18.240 1.00 94.38 87 VAL A O 1
ATOM 686 N N . ALA A 1 88 ? -4.678 7.286 17.408 1.00 93.12 88 ALA A N 1
ATOM 687 C CA . ALA A 1 88 ? -4.331 7.944 18.667 1.00 93.12 88 ALA A CA 1
ATOM 688 C C . ALA A 1 88 ? -5.398 8.959 19.119 1.00 93.12 88 ALA A C 1
ATOM 690 O O . ALA A 1 88 ? -5.610 9.118 20.320 1.00 93.12 88 ALA A O 1
ATOM 691 N N . GLY A 1 89 ? -6.067 9.620 18.169 1.00 92.56 89 GLY A N 1
ATOM 692 C CA . GLY A 1 89 ? -7.104 10.627 18.408 1.00 92.56 89 GLY A CA 1
ATOM 693 C C . GLY A 1 89 ? -8.524 10.082 18.594 1.00 92.56 89 GLY A C 1
ATOM 694 O O . GLY A 1 89 ? -9.460 10.874 18.683 1.00 92.56 89 GLY A O 1
ATOM 695 N N . LEU A 1 90 ? -8.719 8.758 18.636 1.00 91.25 90 LEU A N 1
ATOM 696 C CA . LEU A 1 90 ? -10.051 8.174 18.805 1.00 91.25 90 LEU A CA 1
ATOM 697 C C . LEU A 1 90 ? -10.668 8.538 20.174 1.00 91.25 90 LEU A C 1
ATOM 699 O O . LEU A 1 90 ? -10.004 8.367 21.210 1.00 91.25 90 LEU A O 1
ATOM 703 N N . PRO A 1 91 ? -11.947 8.970 20.208 1.00 86.44 91 PRO A N 1
ATOM 704 C CA . PRO A 1 91 ? -12.651 9.229 21.460 1.00 86.44 91 PRO A CA 1
ATOM 705 C C . PRO A 1 91 ? -12.815 7.937 22.271 1.00 86.44 91 PRO A C 1
ATOM 707 O O . PRO A 1 91 ? -12.719 6.827 21.742 1.00 86.44 91 PRO A O 1
ATOM 710 N N . GLN A 1 92 ? -13.042 8.070 23.578 1.00 76.94 92 GLN A N 1
ATOM 711 C CA . GLN A 1 92 ? -13.415 6.924 24.407 1.00 76.94 92 GLN A CA 1
ATOM 712 C C . GLN A 1 92 ? -14.803 6.424 23.980 1.00 76.94 92 GLN A C 1
ATOM 714 O O . GLN A 1 92 ? -15.735 7.211 23.829 1.00 76.94 92 GLN A O 1
ATOM 719 N N . ALA A 1 93 ? -14.915 5.120 23.735 1.00 74.00 93 ALA A N 1
ATOM 720 C CA . ALA A 1 93 ? -16.132 4.467 23.268 1.00 74.00 93 ALA A CA 1
ATOM 721 C C . ALA A 1 93 ? -16.244 3.074 23.893 1.00 74.00 93 ALA A C 1
ATOM 723 O O . ALA A 1 93 ? -15.222 2.432 24.139 1.00 74.00 93 ALA A O 1
ATOM 724 N N . ASP A 1 94 ? -17.479 2.586 24.051 1.00 69.62 94 ASP A N 1
ATOM 725 C CA . ASP A 1 94 ? -17.785 1.267 24.636 1.00 69.62 94 ASP A CA 1
ATOM 726 C C . ASP A 1 94 ? -17.077 0.103 23.919 1.00 69.62 94 ASP A C 1
ATOM 728 O O . ASP A 1 94 ? -16.807 -0.938 24.511 1.00 69.62 94 ASP A O 1
ATOM 732 N N . PHE A 1 95 ? -16.760 0.284 22.631 1.00 75.62 95 PHE A N 1
ATOM 733 C CA . PHE A 1 95 ? -16.009 -0.669 21.821 1.00 75.62 95 PHE A CA 1
ATOM 734 C C . PHE A 1 95 ? -14.769 0.011 21.243 1.00 75.62 95 PHE A C 1
ATOM 736 O O . PHE A 1 95 ? -14.833 0.639 20.191 1.00 75.62 95 PHE A O 1
ATOM 743 N N . THR A 1 96 ? -13.618 -0.125 21.898 1.00 80.00 96 THR A N 1
ATOM 744 C CA . THR A 1 96 ? -12.368 0.498 21.426 1.00 80.00 96 THR A CA 1
ATOM 745 C C . THR A 1 96 ? -11.760 -0.219 20.215 1.00 80.00 96 THR A C 1
ATOM 747 O O . THR A 1 96 ? -11.143 0.408 19.360 1.00 80.00 96 THR A O 1
ATOM 750 N N . VAL A 1 97 ? -11.936 -1.540 20.114 1.00 87.50 97 VAL A N 1
ATOM 751 C CA . VAL A 1 97 ? -11.276 -2.365 19.083 1.00 87.50 97 VAL A CA 1
ATOM 752 C C . VAL A 1 97 ? -11.925 -2.203 17.704 1.00 87.50 97 VAL A C 1
ATOM 754 O O . VAL A 1 97 ? -11.230 -2.215 16.692 1.00 87.50 97 VAL A O 1
ATOM 757 N N . ILE A 1 98 ? -13.245 -2.010 17.652 1.00 91.38 98 ILE A N 1
ATOM 758 C CA . ILE A 1 98 ? -14.009 -1.952 16.396 1.00 91.38 98 ILE A CA 1
ATOM 759 C C . ILE A 1 98 ? -13.616 -0.739 15.531 1.00 91.38 98 ILE A C 1
ATOM 761 O O . ILE A 1 98 ? -13.304 -0.944 14.356 1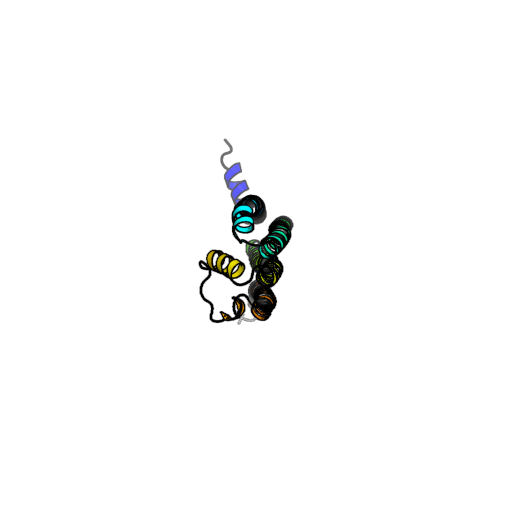.00 91.38 98 ILE A O 1
ATOM 765 N N . PRO A 1 99 ? -13.549 0.502 16.059 1.00 91.50 99 PRO A N 1
ATOM 766 C CA . PRO A 1 99 ? -13.085 1.651 15.284 1.00 91.50 99 PRO A CA 1
ATOM 767 C C . PRO A 1 99 ? -11.654 1.474 14.772 1.00 91.50 99 PRO A C 1
ATOM 769 O O . PRO A 1 99 ? -11.368 1.821 13.629 1.00 91.50 99 PRO A O 1
ATOM 772 N N . ILE A 1 100 ? -10.765 0.886 15.584 1.00 93.62 100 ILE A N 1
ATOM 773 C CA . ILE A 1 100 ? -9.381 0.602 15.182 1.00 93.62 100 ILE A CA 1
ATOM 774 C C . ILE A 1 100 ? -9.366 -0.387 14.012 1.00 93.62 100 ILE A C 1
ATOM 776 O O . ILE A 1 100 ? -8.724 -0.121 13.001 1.00 93.62 100 ILE A O 1
ATOM 780 N N . ALA A 1 101 ? -10.109 -1.491 14.105 1.00 95.19 101 ALA A N 1
ATOM 781 C CA . ALA A 1 101 ? -10.205 -2.476 13.030 1.00 95.19 101 ALA A CA 1
ATOM 782 C C . ALA A 1 101 ? -10.790 -1.875 11.737 1.00 95.19 101 ALA A C 1
ATOM 784 O O . ALA A 1 101 ? -10.264 -2.128 10.654 1.00 95.19 101 ALA A O 1
ATOM 785 N N . SER A 1 102 ? -11.812 -1.019 11.842 1.00 96.38 102 SER A N 1
ATOM 786 C CA . SER A 1 102 ? -12.366 -0.286 10.694 1.00 96.38 102 SER A CA 1
ATOM 787 C C . SER A 1 102 ? -11.322 0.639 10.049 1.00 96.38 102 SER A C 1
ATOM 789 O O . SER A 1 102 ? -11.180 0.655 8.825 1.00 96.38 102 SER A O 1
ATOM 791 N N . ILE A 1 103 ? -10.523 1.355 10.852 1.00 96.56 103 ILE A N 1
ATOM 792 C CA . ILE A 1 103 ? -9.411 2.180 10.350 1.00 96.56 103 ILE A CA 1
ATOM 793 C C . ILE A 1 103 ? -8.349 1.320 9.656 1.00 96.56 103 ILE A C 1
ATOM 795 O O . ILE A 1 103 ? -7.878 1.705 8.589 1.00 96.56 103 ILE A O 1
ATOM 799 N N . LEU A 1 104 ? -7.980 0.166 10.217 1.00 97.06 104 LEU A N 1
ATOM 800 C CA . LEU A 1 104 ? -6.979 -0.728 9.622 1.00 97.06 104 LEU A CA 1
ATOM 801 C C . LEU A 1 104 ? -7.449 -1.333 8.289 1.00 97.06 104 LEU A C 1
ATOM 803 O O . LEU A 1 104 ? -6.650 -1.466 7.358 1.00 97.06 104 LEU A O 1
ATOM 807 N N . LEU A 1 105 ? -8.740 -1.654 8.165 1.00 97.75 105 LEU A N 1
ATOM 808 C CA . LEU A 1 105 ? -9.331 -2.084 6.896 1.00 97.75 105 LEU A CA 1
ATOM 809 C C . LEU A 1 105 ? -9.222 -0.975 5.844 1.00 97.75 105 LEU A C 1
ATOM 811 O O . LEU A 1 105 ? -8.665 -1.213 4.774 1.00 97.75 105 LEU A O 1
ATOM 815 N N . LYS A 1 106 ? -9.644 0.253 6.173 1.00 98.25 106 LYS A N 1
ATOM 816 C CA . LYS A 1 106 ? -9.510 1.410 5.267 1.00 98.25 106 LYS A CA 1
ATOM 817 C C . LYS A 1 106 ? -8.053 1.664 4.885 1.00 98.25 106 LYS A C 1
ATOM 819 O O . LYS A 1 106 ? -7.761 1.787 3.700 1.00 98.25 106 LYS A O 1
ATOM 824 N N . LEU A 1 107 ? -7.145 1.640 5.865 1.00 97.94 107 LEU A N 1
ATOM 825 C CA . LEU A 1 107 ? -5.705 1.796 5.656 1.00 97.94 107 LEU A CA 1
ATOM 826 C C . LEU A 1 107 ? -5.169 0.781 4.643 1.00 97.94 107 LEU A C 1
ATOM 828 O O . LEU A 1 107 ? -4.348 1.136 3.805 1.00 97.94 107 LEU A O 1
ATOM 832 N N . THR A 1 108 ? -5.640 -0.467 4.693 1.00 96.19 108 THR A N 1
ATOM 833 C CA . THR A 1 108 ? -5.226 -1.491 3.727 1.00 96.19 108 THR A CA 1
ATOM 834 C C . THR A 1 108 ? -5.592 -1.054 2.308 1.00 96.19 108 THR A C 1
ATOM 836 O O . THR A 1 108 ? -4.715 -0.988 1.452 1.00 96.19 108 THR A O 1
ATOM 839 N N . GLY A 1 109 ? -6.843 -0.652 2.065 1.00 95.94 109 GLY A N 1
ATOM 840 C CA . GLY A 1 109 ? -7.262 -0.119 0.763 1.00 95.94 109 GLY A CA 1
ATOM 841 C C . GLY A 1 109 ? -6.470 1.118 0.320 1.00 95.94 109 GLY A C 1
ATOM 842 O O . GLY A 1 109 ? -6.055 1.206 -0.836 1.00 95.94 109 GLY A O 1
ATOM 843 N N . GLU A 1 110 ? -6.206 2.050 1.236 1.00 98.19 110 GLU A N 1
ATOM 844 C CA . GLU A 1 110 ? -5.429 3.263 0.952 1.00 98.19 110 GLU A CA 1
ATOM 845 C C . GLU A 1 110 ? -3.979 2.948 0.574 1.00 98.19 110 GLU A C 1
ATOM 847 O O . GLU A 1 110 ? -3.479 3.487 -0.410 1.00 98.19 110 GLU A O 1
ATOM 852 N N . VAL A 1 111 ? -3.323 2.028 1.292 1.00 96.38 111 VAL A N 1
ATOM 853 C CA . VAL A 1 111 ? -1.968 1.554 0.965 1.00 96.38 111 VAL A CA 1
ATOM 854 C C . VAL A 1 111 ? -1.940 0.920 -0.423 1.00 96.38 111 VAL A C 1
ATOM 856 O O . VAL A 1 111 ? -1.030 1.214 -1.198 1.00 96.38 111 VAL A O 1
ATOM 859 N N . TYR A 1 112 ? -2.942 0.105 -0.774 1.00 90.94 112 TYR A N 1
ATOM 860 C CA . TYR A 1 112 ? -3.053 -0.460 -2.123 1.00 90.94 112 TYR A CA 1
ATOM 861 C C . TYR A 1 112 ? -3.134 0.644 -3.184 1.00 90.94 112 TYR A C 1
ATOM 863 O O . TYR A 1 112 ? -2.410 0.589 -4.173 1.00 90.94 112 TYR A O 1
ATOM 871 N N . VAL A 1 113 ? -3.946 1.681 -2.982 1.00 96.31 113 VAL A N 1
ATOM 872 C CA . VAL A 1 113 ? -4.041 2.789 -3.947 1.00 96.31 113 VAL A CA 1
ATOM 873 C C . VAL A 1 113 ? -2.749 3.586 -4.039 1.00 96.31 113 VAL A C 1
ATOM 875 O O . VAL A 1 113 ? -2.258 3.824 -5.145 1.00 96.31 113 VAL A O 1
ATOM 878 N N . SER A 1 114 ? -2.180 3.965 -2.895 1.00 96.75 114 SER A N 1
ATOM 879 C CA . SER A 1 114 ? -0.927 4.719 -2.828 1.00 96.75 114 SER A CA 1
ATOM 880 C C . SER A 1 114 ? 0.248 3.969 -3.443 1.00 96.75 114 SER A C 1
ATOM 882 O O . SER A 1 114 ? 1.175 4.616 -3.912 1.00 96.75 114 SER A O 1
ATOM 884 N N . LEU A 1 115 ? 0.210 2.635 -3.460 1.00 92.50 115 LEU A N 1
ATOM 885 C CA . LEU A 1 115 ? 1.226 1.798 -4.086 1.00 92.50 115 LEU A CA 1
ATOM 886 C C . LEU A 1 115 ? 0.945 1.580 -5.581 1.00 92.50 115 LEU A C 1
ATOM 888 O O . LEU A 1 115 ? 1.777 1.897 -6.427 1.00 92.50 115 LEU A O 1
ATOM 892 N N . PHE A 1 116 ? -0.221 1.035 -5.929 1.00 90.50 116 PHE A N 1
ATOM 893 C CA . PHE A 1 116 ? -0.476 0.518 -7.274 1.00 90.50 116 PHE A CA 1
ATOM 894 C C . PHE A 1 116 ? -0.738 1.607 -8.313 1.00 90.50 116 PHE A C 1
ATOM 896 O O . PHE A 1 116 ? -0.323 1.439 -9.457 1.00 90.50 116 PHE A O 1
ATOM 903 N N . VAL A 1 117 ? -1.364 2.733 -7.958 1.00 95.81 117 VAL A N 1
ATOM 904 C CA . VAL A 1 117 ? -1.608 3.816 -8.927 1.00 95.81 117 VAL A CA 1
ATOM 905 C C . VAL A 1 117 ? -0.292 4.389 -9.468 1.00 95.81 117 VAL A C 1
ATOM 907 O O . VAL A 1 117 ? -0.058 4.267 -10.672 1.00 95.81 117 VAL A O 1
ATOM 910 N N . PRO A 1 118 ? 0.610 4.954 -8.643 1.00 96.00 118 PRO A N 1
ATOM 911 C CA . PRO A 1 118 ? 1.851 5.518 -9.162 1.00 96.00 118 PRO A CA 1
ATOM 912 C C . PRO A 1 118 ? 2.767 4.450 -9.772 1.00 96.00 118 PRO A C 1
ATOM 914 O O . PRO A 1 118 ? 3.349 4.705 -10.825 1.00 96.00 118 PRO A O 1
ATOM 917 N N . LEU A 1 119 ? 2.845 3.237 -9.207 1.00 91.94 119 LEU A N 1
ATOM 918 C CA . LEU A 1 119 ? 3.652 2.164 -9.804 1.00 91.94 119 LEU A CA 1
ATOM 919 C C . LEU A 1 119 ? 3.112 1.685 -11.151 1.00 91.94 119 LEU A C 1
ATOM 921 O O . LEU A 1 119 ? 3.905 1.342 -12.024 1.00 91.94 119 LEU A O 1
ATOM 925 N N . SER A 1 120 ? 1.794 1.679 -11.354 1.00 92.06 120 SER A N 1
ATOM 926 C CA . SER A 1 120 ? 1.206 1.338 -12.653 1.00 92.06 120 SER A CA 1
ATOM 927 C C . SER A 1 120 ? 1.540 2.383 -13.714 1.00 92.06 120 SER A C 1
ATOM 929 O O . SER A 1 120 ? 1.951 2.026 -14.815 1.00 92.06 120 SER A O 1
ATOM 931 N N . ILE A 1 121 ? 1.481 3.670 -13.360 1.00 95.06 121 ILE A N 1
ATOM 932 C CA . ILE A 1 121 ? 1.902 4.777 -14.227 1.00 95.06 121 ILE A CA 1
ATOM 933 C C . ILE A 1 121 ? 3.393 4.655 -14.551 1.00 95.06 121 ILE A C 1
ATOM 935 O O . ILE A 1 121 ? 3.775 4.638 -15.720 1.00 95.06 121 ILE A O 1
ATOM 939 N N . ALA A 1 122 ? 4.228 4.507 -13.523 1.00 92.88 122 ALA A N 1
ATOM 940 C CA . ALA A 1 122 ? 5.670 4.360 -13.664 1.00 92.88 122 ALA A CA 1
ATOM 941 C C . ALA A 1 122 ? 6.041 3.153 -14.528 1.00 92.88 122 ALA A C 1
ATOM 943 O O . ALA A 1 122 ? 6.896 3.254 -15.404 1.00 92.88 122 ALA A O 1
ATOM 944 N N . GLY A 1 123 ? 5.386 2.016 -14.294 1.00 90.44 123 GLY A N 1
ATOM 945 C CA . GLY A 1 123 ? 5.634 0.789 -15.030 1.00 90.44 123 GLY A CA 1
ATOM 946 C C . GLY A 1 123 ? 5.167 0.872 -16.478 1.00 90.44 123 GLY A C 1
ATOM 947 O O . GLY A 1 123 ? 5.907 0.470 -17.368 1.00 90.44 123 GLY A O 1
ATOM 948 N N . GLY A 1 124 ? 4.001 1.463 -16.744 1.00 91.62 124 GLY A N 1
ATOM 949 C CA . GLY A 1 124 ? 3.511 1.664 -18.108 1.00 91.62 124 GLY A CA 1
ATOM 950 C C . GLY A 1 124 ? 4.401 2.596 -18.925 1.00 91.62 124 GLY A C 1
ATOM 951 O O . GLY A 1 124 ? 4.758 2.269 -20.056 1.00 91.62 124 GLY A O 1
ATOM 952 N N . VAL A 1 125 ? 4.837 3.707 -18.324 1.00 93.69 125 VAL A N 1
ATOM 953 C CA . VAL A 1 125 ? 5.829 4.605 -18.933 1.00 93.69 125 VAL A CA 1
ATOM 954 C C . VAL A 1 125 ? 7.154 3.868 -19.148 1.00 93.69 125 VAL A C 1
ATOM 956 O O . VAL A 1 125 ? 7.724 3.932 -20.235 1.00 93.69 125 VAL A O 1
ATOM 959 N N . GLY A 1 126 ? 7.615 3.101 -18.159 1.00 92.00 126 GLY A N 1
ATOM 960 C CA . GLY A 1 126 ? 8.813 2.271 -18.275 1.00 92.00 126 GLY A CA 1
ATOM 961 C C . GLY A 1 126 ? 8.739 1.260 -19.423 1.00 92.00 126 GLY A C 1
ATOM 962 O O . GLY A 1 126 ? 9.711 1.112 -20.159 1.00 92.00 126 GLY A O 1
ATOM 963 N N . ILE A 1 127 ? 7.581 0.633 -19.651 1.00 91.31 127 ILE A N 1
ATOM 964 C CA . ILE A 1 127 ? 7.344 -0.272 -20.788 1.00 91.31 127 ILE A CA 1
ATOM 965 C C . ILE A 1 127 ? 7.444 0.476 -22.123 1.00 91.31 127 ILE A C 1
ATOM 967 O O . ILE A 1 127 ? 8.037 -0.046 -23.063 1.00 91.31 127 ILE A O 1
ATOM 971 N N . TRP A 1 128 ? 6.917 1.697 -22.231 1.00 93.75 128 TRP A N 1
ATOM 972 C CA . TRP A 1 128 ? 7.009 2.475 -23.474 1.00 93.75 128 TRP A CA 1
ATOM 973 C C . TRP A 1 128 ? 8.446 2.844 -23.851 1.00 93.75 128 TRP A C 1
ATOM 975 O O . TRP A 1 128 ? 8.774 2.875 -25.035 1.00 93.75 128 TRP A O 1
ATOM 985 N N . PHE A 1 129 ? 9.303 3.092 -22.861 1.00 93.12 129 PHE A N 1
ATOM 986 C CA . PHE A 1 129 ? 10.694 3.492 -23.082 1.00 93.12 129 PHE A CA 1
ATOM 987 C C . PHE A 1 129 ? 11.686 2.318 -23.119 1.00 93.12 129 PHE A C 1
ATOM 989 O O . PHE A 1 129 ? 12.651 2.353 -23.881 1.00 93.12 129 PHE A O 1
ATOM 996 N N . GLY A 1 130 ? 11.472 1.292 -22.294 1.00 87.06 130 GLY A N 1
ATOM 997 C CA . GLY A 1 130 ? 12.367 0.141 -22.132 1.00 87.06 130 GLY A CA 1
ATOM 998 C C . GLY A 1 130 ? 11.857 -1.164 -22.747 1.00 87.06 130 GLY A C 1
ATOM 999 O O . GLY A 1 130 ? 12.570 -2.170 -22.719 1.00 87.06 130 GLY A O 1
ATOM 1000 N N . GLY A 1 131 ? 10.641 -1.173 -23.298 1.00 86.06 131 GLY A N 1
ATOM 1001 C CA . GLY A 1 131 ? 10.065 -2.310 -24.013 1.00 86.06 131 GLY A CA 1
ATOM 1002 C C . GLY A 1 131 ? 10.076 -3.609 -23.201 1.00 86.06 131 GLY A C 1
ATOM 1003 O O . GLY A 1 131 ? 9.748 -3.642 -22.013 1.00 86.06 131 GLY A O 1
ATOM 1004 N N . GLY A 1 132 ? 10.462 -4.707 -23.857 1.00 80.69 132 GLY A N 1
ATOM 1005 C CA . GLY A 1 132 ? 10.497 -6.042 -23.253 1.00 80.69 132 GLY A CA 1
ATOM 1006 C C . GLY A 1 132 ? 11.505 -6.192 -22.108 1.00 80.69 132 GLY A C 1
ATOM 1007 O O . GLY A 1 132 ? 11.225 -6.925 -21.161 1.00 80.69 132 GLY A O 1
ATOM 1008 N N . ASN A 1 133 ? 12.629 -5.465 -22.144 1.00 81.31 133 ASN A N 1
ATOM 1009 C CA . ASN A 1 133 ? 13.640 -5.513 -21.082 1.00 81.31 133 ASN A CA 1
ATOM 1010 C C . ASN A 1 133 ? 13.063 -4.993 -19.765 1.00 81.31 133 ASN A C 1
ATOM 1012 O O . ASN A 1 133 ? 13.222 -5.629 -18.727 1.00 81.31 133 ASN A O 1
ATOM 1016 N N . PHE A 1 134 ? 12.331 -3.877 -19.811 1.00 81.31 134 PHE A N 1
ATOM 1017 C CA . PHE A 1 134 ? 11.669 -3.336 -18.626 1.00 81.31 134 PHE A CA 1
ATOM 1018 C C . PHE A 1 134 ? 10.601 -4.300 -18.094 1.00 81.31 134 PHE A C 1
ATOM 1020 O O . PHE A 1 134 ? 10.554 -4.576 -16.894 1.00 81.31 134 PHE A O 1
ATOM 1027 N N . MET A 1 135 ? 9.796 -4.877 -18.994 1.00 78.06 135 MET A N 1
ATOM 1028 C CA . MET A 1 135 ? 8.757 -5.839 -18.622 1.00 78.06 135 MET A CA 1
ATOM 1029 C C . MET A 1 135 ? 9.332 -7.068 -17.905 1.00 78.06 135 MET A C 1
ATOM 1031 O O . MET A 1 135 ? 8.765 -7.500 -16.906 1.00 78.06 135 MET A O 1
ATOM 1035 N N . TYR A 1 136 ? 10.477 -7.585 -18.361 1.00 81.19 136 TYR A N 1
ATOM 1036 C CA . TYR A 1 136 ? 11.170 -8.707 -17.723 1.00 81.19 136 TYR A CA 1
ATOM 1037 C C . TYR A 1 136 ? 11.531 -8.425 -16.256 1.00 81.19 136 TYR A C 1
ATOM 1039 O O . TYR A 1 136 ? 11.337 -9.279 -15.386 1.00 81.19 136 TYR A O 1
ATOM 1047 N N . TYR A 1 137 ? 12.024 -7.220 -15.953 1.00 80.25 137 TYR A N 1
ATOM 1048 C CA . TYR A 1 137 ? 12.314 -6.845 -14.569 1.00 80.25 137 TYR A CA 1
ATOM 1049 C C . TYR A 1 137 ? 11.034 -6.676 -13.754 1.00 80.25 137 TYR A C 1
ATOM 1051 O O . TYR A 1 137 ? 10.970 -7.188 -12.637 1.00 80.25 137 TYR A O 1
ATOM 1059 N N . VAL A 1 138 ? 10.002 -6.034 -14.311 1.00 74.75 138 VAL A N 1
ATOM 1060 C CA . VAL A 1 138 ? 8.700 -5.904 -13.640 1.00 74.75 138 VAL A CA 1
ATOM 1061 C C . VAL A 1 138 ? 8.164 -7.278 -13.253 1.00 74.75 138 VAL A C 1
ATOM 1063 O O . VAL A 1 138 ? 7.918 -7.496 -12.068 1.00 74.75 138 VAL A O 1
ATOM 1066 N N . THR A 1 139 ? 8.056 -8.222 -14.198 1.00 73.88 139 THR A N 1
ATOM 1067 C CA . THR A 1 139 ? 7.554 -9.578 -13.916 1.00 73.88 139 THR A CA 1
ATOM 1068 C C . THR A 1 139 ? 8.383 -10.272 -12.849 1.00 73.88 139 THR A C 1
ATOM 1070 O O . THR A 1 139 ? 7.818 -10.761 -11.877 1.00 73.88 139 THR A O 1
ATOM 1073 N N . ARG A 1 140 ? 9.716 -10.211 -12.943 1.00 77.94 140 ARG A N 1
ATOM 1074 C CA . ARG A 1 140 ? 10.611 -10.850 -11.971 1.00 77.94 140 ARG A CA 1
ATOM 1075 C C . ARG A 1 140 ? 10.394 -10.350 -10.542 1.00 77.94 140 ARG A C 1
ATOM 1077 O O . ARG A 1 140 ? 10.496 -11.133 -9.599 1.00 77.94 140 ARG A O 1
ATOM 1084 N N . TYR A 1 141 ? 10.113 -9.059 -10.367 1.00 72.25 141 TYR A N 1
ATOM 1085 C CA . TYR A 1 141 ? 9.838 -8.492 -9.047 1.00 72.25 141 TYR A CA 1
ATOM 1086 C C . TYR A 1 141 ? 8.393 -8.697 -8.590 1.00 72.25 141 TYR A C 1
ATOM 1088 O O . TYR A 1 141 ? 8.164 -8.617 -7.392 1.00 72.25 141 TYR A O 1
ATOM 1096 N N . VAL A 1 142 ? 7.439 -8.994 -9.481 1.00 67.31 142 VAL A N 1
ATOM 1097 C CA . VAL A 1 142 ? 6.030 -9.263 -9.122 1.00 67.31 142 VAL A CA 1
ATOM 1098 C C . VAL A 1 142 ? 5.628 -10.741 -9.215 1.00 67.31 142 VAL A C 1
ATOM 1100 O O . VAL A 1 142 ? 4.458 -11.074 -9.026 1.00 67.31 142 VAL A O 1
ATOM 1103 N N . ASP A 1 143 ? 6.571 -11.643 -9.488 1.00 66.50 143 ASP A N 1
ATOM 1104 C CA . ASP A 1 143 ? 6.324 -13.088 -9.604 1.00 66.50 143 ASP A CA 1
ATOM 1105 C C . ASP A 1 143 ? 5.938 -13.740 -8.269 1.00 66.50 143 ASP A C 1
ATOM 1107 O O . ASP A 1 143 ? 5.334 -14.811 -8.253 1.00 66.50 143 ASP A O 1
ATOM 1111 N N . PHE A 1 144 ? 6.225 -13.082 -7.141 1.00 61.75 144 PHE A N 1
ATOM 1112 C CA . PHE A 1 144 ? 5.759 -13.525 -5.826 1.00 61.75 144 PHE A CA 1
ATOM 1113 C C . PHE A 1 144 ? 4.251 -13.298 -5.619 1.00 61.75 144 PHE A C 1
ATOM 1115 O O . PHE A 1 144 ? 3.675 -13.852 -4.682 1.00 61.75 144 PHE A O 1
ATOM 1122 N N . LEU A 1 145 ? 3.605 -12.484 -6.464 1.00 56.19 145 LEU A N 1
ATOM 1123 C CA . LEU A 1 145 ? 2.164 -12.270 -6.398 1.00 56.19 145 LEU A CA 1
ATOM 1124 C C . LEU A 1 145 ? 1.429 -13.443 -7.069 1.00 56.19 145 LEU A C 1
ATOM 1126 O O . LEU A 1 145 ? 1.765 -13.798 -8.208 1.00 56.19 145 LEU A O 1
ATOM 1130 N N . PRO A 1 146 ? 0.404 -14.021 -6.405 1.00 56.75 146 PRO A N 1
ATOM 1131 C CA . PRO A 1 146 ? -0.417 -15.081 -6.977 1.00 56.75 146 PRO A CA 1
ATOM 1132 C C . PRO A 1 146 ? -0.908 -14.704 -8.375 1.00 56.75 146 PRO A C 1
ATOM 1134 O O . PRO A 1 146 ? -1.342 -13.573 -8.606 1.00 56.75 146 PRO A O 1
ATOM 1137 N N . ARG A 1 147 ? -0.849 -15.653 -9.315 1.00 60.50 147 ARG A N 1
ATOM 1138 C CA . ARG A 1 147 ? -1.425 -15.465 -10.651 1.00 60.50 147 ARG A CA 1
ATOM 1139 C C . ARG A 1 147 ? -2.941 -15.377 -10.506 1.00 60.50 147 ARG A C 1
ATOM 1141 O O . ARG A 1 147 ? -3.605 -16.384 -10.280 1.00 60.50 147 ARG A O 1
ATOM 1148 N N . LEU A 1 148 ? -3.469 -14.160 -10.559 1.00 55.88 148 LEU A N 1
ATOM 1149 C CA . LEU A 1 148 ? -4.904 -13.916 -10.565 1.00 55.88 148 LEU A CA 1
ATOM 1150 C C . LEU A 1 148 ? -5.435 -14.066 -12.000 1.00 55.88 148 LEU A C 1
ATOM 1152 O O . LEU A 1 148 ? -4.708 -13.767 -12.945 1.00 55.88 148 LEU A O 1
ATOM 1156 N N . PRO A 1 149 ? -6.712 -14.448 -12.192 1.00 47.12 149 PRO A N 1
ATOM 1157 C CA . PRO A 1 149 ? -7.348 -14.575 -13.515 1.00 47.12 149 PRO A CA 1
ATOM 1158 C C . PRO A 1 149 ? -7.442 -13.254 -14.312 1.00 47.12 149 PRO A C 1
ATOM 1160 O O . PRO A 1 149 ? -7.997 -13.220 -15.406 1.00 47.12 149 PRO A O 1
ATOM 1163 N N . LEU A 1 150 ? -6.877 -12.167 -13.785 1.00 53.25 150 LEU A N 1
ATOM 1164 C CA . LEU A 1 150 ? -6.743 -10.855 -14.406 1.00 53.25 150 LEU A CA 1
ATOM 1165 C C . LEU A 1 150 ? -5.325 -10.667 -14.997 1.00 53.25 150 LEU A C 1
ATOM 1167 O O . LEU A 1 150 ? -4.716 -9.613 -14.853 1.00 53.25 150 LEU A O 1
ATOM 1171 N N . ASP A 1 151 ? -4.753 -11.684 -15.647 1.00 59.06 151 ASP A N 1
ATOM 1172 C CA . ASP A 1 151 ? -3.375 -11.633 -16.181 1.00 59.06 151 ASP A CA 1
ATOM 1173 C C . ASP A 1 151 ? -3.196 -10.613 -17.334 1.00 59.06 151 ASP A C 1
ATOM 1175 O O . ASP A 1 151 ? -2.072 -10.247 -17.671 1.00 59.06 151 ASP A O 1
ATOM 1179 N N . PHE A 1 152 ? -4.277 -10.050 -17.890 1.00 54.25 152 PHE A N 1
ATOM 1180 C CA . PHE A 1 152 ? -4.201 -8.906 -18.817 1.00 54.25 152 PHE A CA 1
ATOM 1181 C C . PHE A 1 152 ? -3.669 -7.620 -18.152 1.00 54.25 152 PHE A C 1
ATOM 1183 O O . PHE A 1 152 ? -3.190 -6.719 -18.840 1.00 54.25 152 PHE A O 1
ATOM 1190 N N . LEU A 1 153 ? -3.686 -7.550 -16.816 1.00 52.09 153 LEU A N 1
ATOM 1191 C CA . LEU A 1 153 ? -3.098 -6.460 -16.032 1.00 52.09 153 LEU A CA 1
ATOM 1192 C C . LEU A 1 153 ? -1.557 -6.519 -15.995 1.00 52.09 153 LEU A C 1
ATOM 1194 O O . LEU A 1 153 ? -0.919 -5.535 -15.629 1.00 52.09 153 LEU A O 1
ATOM 1198 N N . ARG A 1 154 ? -0.947 -7.650 -16.389 1.00 58.06 154 ARG A N 1
ATOM 1199 C CA . ARG A 1 154 ? 0.514 -7.810 -16.512 1.00 58.06 154 ARG A CA 1
ATOM 1200 C C . ARG A 1 154 ? 1.073 -7.323 -17.856 1.00 58.06 154 ARG A C 1
ATOM 1202 O O . ARG A 1 154 ? 2.262 -7.470 -18.091 1.00 58.06 154 ARG A O 1
ATOM 1209 N N . GLY A 1 155 ? 0.260 -6.688 -18.700 1.00 53.28 155 GLY A N 1
ATOM 1210 C CA . GLY A 1 155 ? 0.717 -6.032 -19.926 1.00 53.28 155 GLY A CA 1
ATOM 1211 C C . GLY A 1 155 ? 0.868 -6.987 -21.116 1.00 53.28 155 GLY A C 1
ATOM 1212 O O . GLY A 1 155 ? 1.474 -8.051 -21.034 1.00 53.28 155 GLY A O 1
ATOM 1213 N N . GLY A 1 156 ? 0.316 -6.581 -22.262 1.00 58.78 156 GLY A N 1
ATOM 1214 C CA . GLY A 1 156 ? 0.384 -7.279 -23.556 1.00 58.78 156 GLY A CA 1
ATOM 1215 C C . GLY A 1 156 ? 1.763 -7.235 -24.231 1.00 58.78 156 GLY A C 1
ATOM 1216 O O . GLY A 1 156 ? 1.866 -6.884 -25.408 1.00 58.78 156 GLY A O 1
ATOM 1217 N N . GLY A 1 157 ? 2.825 -7.550 -23.485 1.00 66.94 157 GLY A N 1
ATOM 1218 C CA . GLY A 1 157 ? 4.220 -7.493 -23.933 1.00 66.94 157 GLY A CA 1
ATOM 1219 C C . GLY A 1 157 ? 4.836 -6.089 -23.879 1.00 66.94 157 GLY A C 1
ATOM 1220 O O . GLY A 1 157 ? 4.214 -5.134 -23.422 1.00 66.94 157 GLY A O 1
ATOM 1221 N N . GLY A 1 158 ? 6.073 -5.954 -24.370 1.00 79.31 158 GLY A N 1
ATOM 1222 C CA . GLY A 1 158 ? 6.841 -4.697 -24.408 1.00 79.31 158 GLY A CA 1
ATOM 1223 C C . GLY A 1 158 ? 6.344 -3.662 -25.429 1.00 79.31 158 GLY A C 1
ATOM 1224 O O . GLY A 1 158 ? 7.156 -2.991 -26.058 1.00 79.31 158 GLY A O 1
ATOM 1225 N N . THR A 1 159 ? 5.033 -3.596 -25.661 1.00 88.38 159 THR A N 1
ATOM 1226 C CA . THR A 1 159 ? 4.386 -2.754 -26.677 1.00 88.38 159 THR A CA 1
ATOM 1227 C C . THR A 1 159 ? 3.730 -1.523 -26.050 1.00 88.38 159 THR A C 1
ATOM 1229 O O . THR A 1 159 ? 3.499 -1.468 -24.841 1.00 88.38 159 THR A O 1
ATOM 1232 N N . PHE A 1 160 ? 3.354 -0.542 -26.881 1.00 89.38 160 PHE A N 1
ATOM 1233 C CA . PHE A 1 160 ? 2.579 0.618 -26.427 1.00 89.38 160 PHE A CA 1
ATOM 1234 C C . PHE A 1 160 ? 1.274 0.207 -25.722 1.00 89.38 160 PHE A C 1
ATOM 1236 O O . PHE A 1 160 ? 0.991 0.662 -24.613 1.00 89.38 160 PHE A O 1
ATOM 1243 N N . LEU A 1 161 ? 0.510 -0.708 -26.329 1.00 90.31 161 LEU A N 1
ATOM 1244 C CA . LEU A 1 161 ? -0.714 -1.247 -25.729 1.00 90.31 161 LEU A CA 1
ATOM 1245 C C . LEU A 1 161 ? -0.427 -1.996 -24.424 1.00 90.31 161 LEU A C 1
ATOM 1247 O O . LEU A 1 161 ? -1.213 -1.897 -23.487 1.00 90.31 161 LEU A O 1
ATOM 1251 N N . GLY A 1 162 ? 0.712 -2.687 -24.331 1.00 86.50 162 GLY A N 1
ATOM 1252 C CA . GLY A 1 162 ? 1.153 -3.329 -23.095 1.00 86.50 162 GLY A CA 1
ATOM 1253 C C . GLY A 1 162 ? 1.305 -2.343 -21.939 1.00 86.50 162 GLY A C 1
ATOM 1254 O O . GLY A 1 162 ? 0.747 -2.580 -20.868 1.00 86.50 162 GLY A O 1
ATOM 1255 N N . GLY A 1 163 ? 1.963 -1.206 -22.178 1.00 89.62 163 GLY A N 1
ATOM 1256 C CA . GLY A 1 163 ? 2.071 -0.136 -21.184 1.00 89.62 163 GLY A CA 1
ATOM 1257 C C . GLY A 1 163 ? 0.716 0.480 -20.818 1.00 89.62 163 GLY A C 1
ATOM 1258 O O . GLY A 1 163 ? 0.438 0.678 -19.637 1.00 89.62 163 GLY A O 1
ATOM 1259 N N . LEU A 1 164 ? -0.174 0.704 -21.794 1.00 92.31 164 LEU A N 1
ATOM 1260 C CA . LEU A 1 164 ? -1.519 1.235 -21.533 1.00 92.31 164 LEU A CA 1
ATOM 1261 C C . LEU A 1 164 ? -2.356 0.284 -20.660 1.00 92.31 164 LEU A C 1
ATOM 1263 O O . LEU A 1 164 ? -2.966 0.724 -19.685 1.00 92.31 164 LEU A O 1
ATOM 1267 N N . PHE A 1 165 ? -2.363 -1.014 -20.978 1.00 88.31 165 PHE A N 1
ATOM 1268 C CA . PHE A 1 165 ? -3.072 -2.015 -20.180 1.00 88.31 165 PHE A CA 1
ATOM 1269 C C . PHE A 1 165 ? -2.492 -2.154 -18.774 1.00 88.31 165 PHE A C 1
ATOM 1271 O O . PHE A 1 165 ? -3.258 -2.342 -17.831 1.00 88.31 165 PHE A O 1
ATOM 1278 N N . PHE A 1 166 ? -1.177 -1.997 -18.612 1.00 86.50 166 PHE A N 1
ATOM 1279 C CA . PHE A 1 166 ? -0.541 -1.995 -17.297 1.00 86.50 166 PHE A CA 1
ATOM 1280 C C . PHE A 1 166 ? -1.028 -0.820 -16.429 1.00 86.50 166 PHE A C 1
ATOM 1282 O O . PHE A 1 166 ? -1.386 -1.020 -15.268 1.00 86.50 166 PHE A O 1
ATOM 1289 N N . ILE A 1 167 ? -1.129 0.389 -17.000 1.00 91.88 167 ILE A N 1
ATOM 1290 C CA . ILE A 1 167 ? -1.636 1.586 -16.298 1.00 91.88 167 ILE A CA 1
ATOM 1291 C C . ILE A 1 167 ? -3.107 1.415 -15.926 1.00 91.88 167 ILE A C 1
ATOM 1293 O O . ILE A 1 167 ? -3.469 1.487 -14.752 1.00 91.88 167 ILE A O 1
ATOM 1297 N N . VAL A 1 168 ? -3.963 1.177 -16.924 1.00 92.12 168 VAL A N 1
ATOM 1298 C CA . VAL A 1 168 ? -5.413 1.048 -16.710 1.00 92.12 168 VAL A CA 1
ATOM 1299 C C . VAL A 1 168 ? -5.690 -0.092 -15.740 1.00 92.12 168 VAL A C 1
ATOM 1301 O O . VAL A 1 168 ? -6.483 0.050 -14.812 1.00 92.12 168 VAL A O 1
ATOM 1304 N N . GLY A 1 169 ? -4.986 -1.204 -15.917 1.00 87.12 169 GLY A N 1
ATOM 1305 C CA . GLY A 1 169 ? -5.127 -2.367 -15.076 1.00 87.12 169 GLY A CA 1
ATOM 1306 C C . GLY A 1 169 ? -4.748 -2.125 -13.619 1.00 87.12 169 GLY A C 1
ATOM 1307 O O . GLY A 1 169 ? -5.506 -2.480 -12.710 1.00 87.12 169 GLY A O 1
ATOM 1308 N N . GLY A 1 170 ? -3.607 -1.479 -13.386 1.00 87.31 170 GLY A N 1
ATOM 1309 C CA . GLY A 1 170 ? -3.179 -1.118 -12.041 1.00 87.31 170 GLY A CA 1
ATOM 1310 C C . GLY A 1 170 ? -4.142 -0.146 -11.360 1.00 87.31 170 GLY A C 1
ATOM 1311 O O . GLY A 1 170 ? -4.507 -0.372 -10.207 1.00 87.31 170 GLY A O 1
ATOM 1312 N N . ILE A 1 171 ? -4.633 0.870 -12.078 1.00 93.50 171 ILE A N 1
ATOM 1313 C CA . ILE A 1 171 ? -5.606 1.840 -11.546 1.00 93.50 171 ILE A CA 1
ATOM 1314 C C . ILE A 1 171 ? -6.937 1.164 -11.199 1.00 93.50 171 ILE A C 1
ATOM 1316 O O . ILE A 1 171 ? -7.456 1.371 -10.103 1.00 93.50 171 ILE A O 1
ATOM 1320 N N . VAL A 1 172 ? -7.482 0.332 -12.092 1.00 92.31 172 VAL A N 1
ATOM 1321 C CA . VAL A 1 172 ? -8.738 -0.394 -11.836 1.00 92.31 172 VAL A CA 1
ATOM 1322 C C . VAL A 1 172 ? -8.582 -1.323 -10.632 1.00 92.31 172 VAL A C 1
ATOM 1324 O O . VAL A 1 172 ? -9.439 -1.338 -9.753 1.00 92.31 172 VAL A O 1
ATOM 1327 N N . THR A 1 173 ? -7.466 -2.046 -10.535 1.00 85.88 173 THR A N 1
ATOM 1328 C CA . THR A 1 173 ? -7.194 -2.955 -9.407 1.00 85.88 173 THR A CA 1
ATOM 1329 C C . THR A 1 173 ? -7.042 -2.206 -8.086 1.00 85.88 173 THR A C 1
ATOM 1331 O O . THR A 1 173 ? -7.579 -2.638 -7.062 1.00 85.88 173 THR A O 1
ATOM 1334 N N . ALA A 1 174 ? -6.348 -1.067 -8.107 1.00 91.25 174 ALA A N 1
ATOM 1335 C CA . ALA A 1 174 ? -6.206 -0.179 -6.962 1.00 91.25 174 ALA A CA 1
ATOM 1336 C C . ALA A 1 174 ? -7.572 0.337 -6.489 1.00 91.25 174 ALA A C 1
ATOM 1338 O O . ALA A 1 174 ? -7.891 0.254 -5.304 1.00 91.25 174 ALA A O 1
ATOM 1339 N N . PHE A 1 175 ? -8.400 0.810 -7.423 1.00 95.19 175 PHE A N 1
ATOM 1340 C CA . PHE A 1 175 ? -9.739 1.313 -7.131 1.00 95.19 175 PHE A CA 1
ATOM 1341 C C . PHE A 1 175 ? -10.659 0.225 -6.563 1.00 95.19 175 PHE A C 1
ATOM 1343 O O . PHE A 1 175 ? -11.288 0.435 -5.528 1.00 95.19 175 PHE A O 1
ATOM 1350 N N . LEU A 1 176 ? -10.704 -0.956 -7.188 1.00 93.81 176 LEU A N 1
ATOM 1351 C CA . LEU A 1 176 ? -11.515 -2.076 -6.701 1.00 93.81 176 LEU A CA 1
ATOM 1352 C C . LEU A 1 176 ? -11.074 -2.528 -5.306 1.00 93.81 176 LEU A C 1
ATOM 1354 O O . LEU A 1 176 ? -11.924 -2.761 -4.448 1.00 93.81 176 LEU A O 1
ATOM 1358 N N . SER A 1 177 ? -9.762 -2.591 -5.055 1.00 91.75 177 SER A N 1
ATOM 1359 C CA . SER A 1 177 ? -9.219 -2.885 -3.723 1.00 91.75 177 SER A CA 1
ATOM 1360 C C . SER A 1 177 ? -9.659 -1.841 -2.693 1.00 91.75 177 SER A C 1
ATOM 1362 O O . SER A 1 177 ? -10.118 -2.211 -1.614 1.00 91.75 177 SER A O 1
ATOM 1364 N N . LEU A 1 178 ? -9.582 -0.546 -3.026 1.00 96.75 178 LEU A N 1
ATOM 1365 C CA . LEU A 1 178 ? -10.028 0.532 -2.139 1.00 96.75 178 LEU A CA 1
ATOM 1366 C C . LEU A 1 178 ? -11.502 0.378 -1.764 1.00 96.75 178 LEU A C 1
ATOM 1368 O O . LEU A 1 178 ? -11.829 0.358 -0.578 1.00 96.75 178 LEU A O 1
ATOM 1372 N N . VAL A 1 179 ? -12.373 0.240 -2.767 1.00 97.88 179 VAL A N 1
ATOM 1373 C CA . VAL A 1 179 ? -13.822 0.093 -2.568 1.00 97.88 179 VAL A CA 1
ATOM 1374 C C . VAL A 1 179 ? -14.122 -1.138 -1.722 1.00 97.88 179 VAL A C 1
ATOM 1376 O O . VAL A 1 179 ? -14.883 -1.046 -0.763 1.00 97.88 179 VAL A O 1
ATOM 1379 N N . PHE A 1 180 ? -13.492 -2.273 -2.028 1.00 96.81 180 PHE A N 1
ATOM 1380 C CA . PHE A 1 180 ? -13.673 -3.513 -1.280 1.00 96.81 180 PHE A CA 1
ATOM 1381 C C . PHE A 1 180 ? -13.310 -3.355 0.202 1.00 96.81 180 PHE A C 1
ATOM 1383 O O . PHE A 1 180 ? -14.109 -3.693 1.075 1.00 96.81 180 PHE A O 1
ATOM 1390 N N . PHE A 1 181 ? -12.137 -2.797 0.509 1.00 97.25 181 PHE A N 1
ATOM 1391 C CA . PHE A 1 181 ? -11.702 -2.620 1.894 1.00 97.25 181 PHE A CA 1
ATOM 1392 C C . PHE A 1 181 ? -12.520 -1.568 2.653 1.00 97.25 181 PHE A C 1
ATOM 1394 O O . PHE A 1 181 ? -12.776 -1.743 3.846 1.00 97.25 181 PHE A O 1
ATOM 1401 N N . TYR A 1 182 ? -12.977 -0.509 1.980 1.00 97.94 182 TYR A N 1
ATOM 1402 C CA . TYR A 1 182 ? -13.902 0.457 2.576 1.00 97.94 182 TYR A CA 1
ATOM 1403 C C . TYR A 1 182 ? -15.261 -0.174 2.881 1.00 97.94 182 TYR A C 1
ATOM 1405 O O . TYR A 1 182 ? -15.764 -0.002 3.990 1.00 97.94 182 TYR A O 1
ATOM 1413 N N . LEU A 1 183 ? -15.807 -0.968 1.956 1.00 98.12 183 LEU A N 1
ATOM 1414 C CA . LEU A 1 183 ? -17.049 -1.711 2.164 1.00 98.12 183 LEU A CA 1
ATOM 1415 C C . LEU A 1 183 ? -16.927 -2.660 3.365 1.00 98.12 183 LEU A C 1
ATOM 1417 O O . LEU A 1 183 ? -17.806 -2.685 4.222 1.00 98.12 183 LEU A O 1
ATOM 1421 N N . LEU A 1 184 ? -15.821 -3.405 3.479 1.00 97.81 184 LEU A N 1
ATOM 1422 C CA . LEU A 1 184 ? -15.569 -4.260 4.644 1.00 97.81 184 LEU A CA 1
ATOM 1423 C C . LEU A 1 184 ? -15.518 -3.455 5.948 1.00 97.81 184 LEU A C 1
ATOM 1425 O O . LEU A 1 184 ? -16.068 -3.883 6.965 1.00 97.81 184 LEU A O 1
ATOM 1429 N N . ALA A 1 185 ? -14.872 -2.288 5.924 1.00 97.12 185 ALA A N 1
ATOM 1430 C CA . ALA A 1 185 ? -14.789 -1.408 7.081 1.00 97.12 185 ALA A CA 1
ATOM 1431 C C . ALA A 1 185 ? -16.164 -0.873 7.509 1.00 97.12 185 ALA A C 1
ATOM 1433 O O . ALA A 1 185 ? -16.394 -0.707 8.708 1.00 97.12 185 ALA A O 1
ATOM 1434 N N . GLU A 1 186 ? -17.062 -0.615 6.557 1.00 97.00 186 GLU A N 1
ATOM 1435 C CA . GLU A 1 186 ? -18.443 -0.191 6.810 1.00 97.00 186 GLU A CA 1
ATOM 1436 C C . GLU A 1 186 ? -19.311 -1.337 7.330 1.00 97.00 186 GLU A C 1
ATOM 1438 O O . GLU A 1 186 ? -19.980 -1.169 8.349 1.00 97.00 186 GLU A O 1
ATOM 1443 N N . ILE A 1 187 ? -19.244 -2.523 6.715 1.00 97.19 187 ILE A N 1
ATOM 1444 C CA . ILE A 1 187 ? -19.963 -3.723 7.180 1.00 97.19 187 ILE A CA 1
ATOM 1445 C C . ILE A 1 187 ? -19.602 -4.038 8.639 1.00 97.19 187 ILE A C 1
ATOM 1447 O O . ILE A 1 187 ? -20.482 -4.357 9.445 1.00 97.19 187 ILE A O 1
ATOM 1451 N N . LEU A 1 188 ? -18.320 -3.908 9.000 1.00 95.38 188 LEU A N 1
ATOM 1452 C CA . LEU A 1 188 ? -17.854 -4.109 10.371 1.00 95.38 188 LEU A CA 1
ATOM 1453 C C . LEU A 1 188 ? -18.519 -3.135 11.359 1.00 95.38 188 LEU A C 1
ATOM 1455 O O . LEU A 1 188 ? -18.955 -3.558 12.429 1.00 95.38 188 LEU A O 1
ATOM 1459 N N . VAL A 1 189 ? -18.617 -1.850 11.005 1.00 93.62 189 VAL A N 1
ATOM 1460 C CA . VAL A 1 189 ? -19.242 -0.822 11.857 1.00 93.62 189 VAL A CA 1
ATOM 1461 C C . VAL A 1 189 ? -20.749 -1.055 11.973 1.00 93.62 189 VAL A C 1
ATOM 1463 O O . VAL A 1 189 ? -21.270 -1.123 13.085 1.00 93.62 189 VAL A O 1
ATOM 1466 N N . VAL A 1 190 ? -21.431 -1.290 10.849 1.00 95.19 190 VAL A N 1
ATOM 1467 C CA . VAL A 1 190 ? -22.881 -1.548 10.811 1.00 95.19 190 VAL A CA 1
ATOM 1468 C C . VAL A 1 190 ? -23.259 -2.759 11.667 1.00 95.19 190 VAL A C 1
ATOM 1470 O O . VAL A 1 190 ? -24.250 -2.721 12.393 1.00 95.19 190 VAL A O 1
ATOM 1473 N N . THR A 1 191 ? -22.454 -3.824 11.642 1.00 93.38 191 THR A N 1
ATOM 1474 C CA . THR A 1 191 ? -22.695 -5.023 12.466 1.00 93.38 191 THR A CA 1
ATOM 1475 C C . THR A 1 191 ? -22.716 -4.691 13.963 1.00 93.38 191 THR A C 1
ATOM 1477 O O . THR A 1 191 ? -23.527 -5.228 14.720 1.00 93.38 191 THR A O 1
ATOM 1480 N N . VAL A 1 192 ? -21.852 -3.774 14.398 1.00 89.38 192 VAL A N 1
ATOM 1481 C CA . VAL A 1 192 ? -21.762 -3.350 15.801 1.00 89.38 192 VAL A CA 1
ATOM 1482 C C . VAL A 1 192 ? -22.911 -2.425 16.183 1.00 89.38 192 VAL A C 1
ATOM 1484 O O . VAL A 1 192 ? -23.460 -2.564 17.279 1.00 89.38 192 VAL A O 1
ATOM 1487 N N . ASP A 1 193 ? -23.339 -1.551 15.277 1.00 90.00 193 ASP A N 1
ATOM 1488 C CA . ASP A 1 193 ? -24.513 -0.702 15.494 1.00 90.00 193 ASP A CA 1
ATOM 1489 C C . ASP A 1 193 ? -25.798 -1.536 15.613 1.00 90.00 193 ASP A C 1
ATOM 1491 O O . ASP A 1 193 ? -26.613 -1.302 16.509 1.00 90.00 193 ASP A O 1
ATOM 1495 N N . ILE A 1 194 ? -25.945 -2.582 14.791 1.00 91.69 194 ILE A N 1
ATOM 1496 C CA . ILE A 1 194 ? -27.047 -3.550 14.906 1.00 91.69 194 ILE A CA 1
ATOM 1497 C C . ILE A 1 194 ? -27.010 -4.245 16.272 1.00 91.69 194 ILE A C 1
ATOM 1499 O O . ILE A 1 194 ? -28.036 -4.316 16.951 1.00 91.69 194 ILE A O 1
ATOM 1503 N N . ALA A 1 195 ? -25.842 -4.720 16.715 1.00 88.88 195 ALA A N 1
ATOM 1504 C CA . ALA A 1 195 ? -25.703 -5.376 18.015 1.00 88.88 195 ALA A CA 1
ATOM 1505 C C . ALA A 1 195 ? -26.074 -4.441 19.183 1.00 88.88 195 ALA A C 1
ATOM 1507 O O . ALA A 1 195 ? -26.768 -4.857 20.117 1.00 88.88 195 ALA A O 1
ATOM 1508 N N . ARG A 1 196 ? -25.667 -3.166 19.112 1.00 88.38 196 ARG A N 1
ATOM 1509 C CA . ARG A 1 196 ? -26.019 -2.140 20.105 1.00 88.38 196 ARG A CA 1
ATOM 1510 C C . ARG A 1 196 ? -27.531 -1.897 20.141 1.00 88.38 196 ARG A C 1
ATOM 1512 O O . ARG A 1 196 ? -28.124 -1.911 21.219 1.00 88.38 196 ARG A O 1
ATOM 1519 N N . ASN A 1 197 ? -28.166 -1.752 18.980 1.00 91.56 197 ASN A N 1
ATOM 1520 C CA . ASN A 1 197 ? -29.610 -1.524 18.878 1.00 91.56 197 ASN A CA 1
ATOM 1521 C C . ASN A 1 197 ? -30.435 -2.729 19.354 1.00 91.56 197 ASN A C 1
ATOM 1523 O O . ASN A 1 197 ? -31.452 -2.550 20.030 1.00 91.56 197 ASN A O 1
ATOM 1527 N N . LEU A 1 198 ? -29.990 -3.957 19.067 1.00 91.50 198 LEU A N 1
ATOM 1528 C CA . LEU A 1 198 ? -30.632 -5.174 19.574 1.00 91.50 198 LEU A CA 1
ATOM 1529 C C . LEU A 1 198 ? -30.561 -5.260 21.102 1.00 91.50 198 LEU A C 1
ATOM 1531 O O . LEU A 1 198 ? -31.549 -5.633 21.735 1.00 91.50 198 LEU A O 1
ATOM 1535 N N . LYS A 1 199 ? -29.429 -4.868 21.702 1.00 88.19 199 LYS A N 1
ATOM 1536 C CA . LYS A 1 199 ? -29.282 -4.807 23.162 1.00 88.19 199 LYS A CA 1
ATOM 1537 C C . LYS A 1 199 ? -30.278 -3.822 23.785 1.00 88.19 199 LYS A C 1
ATOM 1539 O O . LYS A 1 199 ? -31.009 -4.210 24.691 1.00 88.19 199 LYS A O 1
ATOM 1544 N N . ILE A 1 200 ? -30.370 -2.602 23.250 1.00 88.94 200 ILE A N 1
ATOM 1545 C CA . ILE A 1 200 ? -31.317 -1.577 23.730 1.00 88.94 200 ILE A CA 1
ATOM 1546 C C . ILE A 1 200 ? -32.765 -2.067 23.590 1.00 88.94 200 ILE A C 1
ATOM 1548 O O . ILE A 1 200 ? -33.552 -1.974 24.528 1.00 88.94 200 ILE A O 1
ATOM 1552 N N . THR A 1 201 ? -33.117 -2.640 22.437 1.00 91.88 201 THR A N 1
ATOM 1553 C CA . THR A 1 201 ? -34.477 -3.147 22.185 1.00 91.88 201 THR A CA 1
ATOM 1554 C C . THR A 1 201 ? -34.854 -4.256 23.170 1.00 91.88 201 THR A C 1
ATOM 1556 O O . THR A 1 201 ? -35.975 -4.282 23.679 1.00 91.88 201 THR A O 1
ATOM 1559 N N . ARG A 1 202 ? -33.910 -5.152 23.484 1.00 90.06 202 ARG A N 1
ATOM 1560 C CA . ARG A 1 202 ? -34.100 -6.208 24.482 1.00 90.06 202 ARG A CA 1
ATOM 1561 C C . ARG A 1 202 ? -34.307 -5.640 25.886 1.00 90.06 202 ARG A C 1
ATOM 1563 O O . ARG A 1 202 ? -35.230 -6.073 26.568 1.00 90.06 202 ARG A O 1
ATOM 1570 N N . GLU A 1 203 ? -33.488 -4.676 26.303 1.00 89.38 203 GLU A N 1
ATOM 1571 C CA . GLU A 1 203 ? -33.608 -4.027 27.618 1.00 89.38 203 GLU A CA 1
ATOM 1572 C C . GLU A 1 203 ? -34.963 -3.321 27.778 1.00 89.38 203 GLU A C 1
ATOM 1574 O O . GLU A 1 203 ? -35.621 -3.473 28.808 1.00 89.38 203 GLU A O 1
ATOM 1579 N N . VAL A 1 204 ? -35.434 -2.626 26.736 1.00 90.06 204 VAL A N 1
ATOM 1580 C CA . VAL A 1 204 ? -36.767 -2.002 26.722 1.00 90.06 204 VAL A CA 1
ATOM 1581 C C . VAL A 1 204 ? -37.874 -3.055 26.834 1.00 90.06 204 VAL A C 1
ATOM 1583 O O . VAL A 1 204 ? -38.802 -2.878 27.620 1.00 90.06 204 VAL A O 1
ATOM 1586 N N . ALA A 1 205 ? -37.779 -4.167 26.099 1.00 89.06 205 ALA A N 1
ATOM 1587 C CA . ALA A 1 205 ? -38.779 -5.236 26.139 1.00 89.06 205 ALA A CA 1
ATOM 1588 C C . ALA A 1 205 ? -38.832 -5.959 27.500 1.00 89.06 205 ALA A C 1
ATOM 1590 O O . ALA A 1 205 ? -39.917 -6.262 27.997 1.00 89.06 205 ALA A O 1
ATOM 1591 N N . GLU A 1 206 ? -37.677 -6.216 28.121 1.00 86.88 206 GLU A N 1
ATOM 1592 C CA . GLU A 1 206 ? -37.589 -6.837 29.449 1.00 86.88 206 GLU A CA 1
ATOM 1593 C C . GLU A 1 206 ? -38.055 -5.880 30.561 1.00 86.88 206 GLU A C 1
ATOM 1595 O O . GLU A 1 206 ? -38.749 -6.311 31.486 1.00 86.88 206 GLU A O 1
ATOM 1600 N N . GLY A 1 207 ? -37.751 -4.581 30.439 1.00 79.19 207 GLY A N 1
ATOM 1601 C CA . GLY A 1 207 ? -38.270 -3.528 31.317 1.00 79.19 207 GLY A CA 1
ATOM 1602 C C . GLY A 1 207 ? -39.785 -3.324 31.198 1.00 79.19 207 GLY A C 1
ATOM 1603 O O . GLY A 1 207 ? -40.424 -2.877 32.147 1.00 79.19 207 GLY A O 1
ATOM 1604 N N . TYR A 1 208 ? -40.383 -3.725 30.073 1.00 64.19 208 TYR A N 1
ATOM 1605 C CA . TYR A 1 208 ? -41.828 -3.689 29.837 1.00 64.19 208 TYR A CA 1
ATOM 1606 C C . TYR A 1 208 ? -42.584 -4.905 30.409 1.00 64.19 208 TYR A C 1
ATOM 1608 O O . TYR A 1 208 ? -43.762 -5.098 30.090 1.00 64.19 208 TYR A O 1
ATOM 1616 N N . LYS A 1 209 ? -41.961 -5.752 31.252 1.00 56.03 209 LYS A N 1
ATOM 1617 C CA . LYS A 1 209 ? -42.683 -6.813 31.982 1.00 56.03 209 LYS A CA 1
ATOM 1618 C C . LYS A 1 209 ? -43.880 -6.205 32.733 1.00 56.03 209 LYS A C 1
ATOM 1620 O O . LYS A 1 209 ? -43.725 -5.482 33.711 1.00 56.03 209 LYS A O 1
ATOM 1625 N N . LYS A 1 210 ? -45.080 -6.499 32.219 1.00 53.22 210 LYS A N 1
ATOM 1626 C CA . LYS A 1 210 ? -46.378 -5.930 32.609 1.00 53.22 210 LYS A CA 1
ATOM 1627 C C . LYS A 1 210 ? -46.627 -5.960 34.130 1.00 53.22 210 LYS A C 1
ATOM 1629 O O . LYS A 1 210 ? -46.491 -7.031 34.727 1.00 53.22 210 LYS A O 1
ATOM 1634 N N . PRO A 1 211 ? -47.148 -4.872 34.734 1.00 47.78 211 PRO A N 1
ATOM 1635 C CA . PRO A 1 211 ? -47.850 -4.944 36.012 1.00 47.78 211 PRO A CA 1
ATOM 1636 C C . PRO A 1 211 ? -49.178 -5.686 35.790 1.00 47.78 211 PRO A C 1
ATOM 1638 O O . PRO A 1 211 ? -50.167 -5.097 35.366 1.00 47.78 211 PRO A O 1
ATOM 1641 N N . GLY A 1 212 ? -49.185 -7.008 35.962 1.00 56.38 212 GLY A N 1
ATOM 1642 C CA . GLY A 1 212 ? -50.388 -7.803 35.685 1.00 56.38 212 GLY A CA 1
ATOM 1643 C C . GLY A 1 212 ? -50.304 -9.303 35.957 1.00 56.38 212 GLY A C 1
ATOM 1644 O O . GLY A 1 212 ? -51.090 -10.048 35.388 1.00 56.38 212 GLY A O 1
ATOM 1645 N N . ALA A 1 213 ? -49.374 -9.756 36.799 1.00 48.00 213 ALA A N 1
ATOM 1646 C CA . ALA A 1 213 ? -49.383 -11.114 37.351 1.00 48.00 213 ALA A CA 1
ATOM 1647 C C . ALA A 1 213 ? -49.501 -11.050 38.883 1.00 48.00 213 ALA A C 1
ATOM 1649 O O . ALA A 1 213 ? -48.681 -11.590 39.615 1.00 48.00 213 ALA A O 1
ATOM 1650 N N . ALA A 1 214 ? -50.500 -10.302 39.349 1.00 48.91 214 ALA A N 1
ATOM 1651 C CA . ALA A 1 214 ? -51.061 -10.429 40.685 1.00 48.91 214 ALA A CA 1
ATOM 1652 C C . ALA A 1 214 ? -52.553 -10.716 40.487 1.00 48.91 214 ALA A C 1
ATOM 1654 O O . ALA A 1 214 ? -53.359 -9.793 40.381 1.00 48.91 214 ALA A O 1
ATOM 1655 N N . VAL A 1 215 ? -52.877 -11.997 40.323 1.00 47.50 215 VAL A N 1
ATOM 1656 C CA . VAL A 1 215 ? -54.217 -12.550 40.541 1.00 47.50 215 VAL A CA 1
ATOM 1657 C C . VAL A 1 215 ? -54.028 -13.799 41.378 1.00 47.50 215 VAL A C 1
ATOM 1659 O O . VAL A 1 215 ? -53.151 -14.606 40.993 1.00 47.50 215 VAL A O 1
#